Protein AF-A0A842TRZ6-F1 (afdb_monomer_lite)

pLDDT: mean 90.39, std 10.29, range [48.19, 98.25]

Sequence (210 aa):
MANLIMIEFGGFGMLREIKFKEKYVKDPRRASIVIDEMNNVFWVWMGHTITHKTRNQLDPVLEKLQEGYETKDKNVIVGKSCQKSIIIDQRKLDDPTMNKNYQKLLSLFQYPIKEKGKFLVEIEASGQGPIISSFTTQDRAIAGVMIASILEEYPTIFIGKNSKNEYSIEADEPLFKFKVVNGQVQLLPGSQNLSTKIQNIFRELYNELS

Structure (mmCIF, N/CA/C/O backbone):
data_AF-A0A842TRZ6-F1
#
_entry.id   AF-A0A842TRZ6-F1
#
loop_
_atom_site.group_PDB
_atom_site.id
_atom_site.type_symbol
_atom_site.label_atom_id
_atom_site.label_alt_id
_atom_site.label_comp_id
_atom_site.label_asym_id
_atom_site.label_entity_id
_atom_site.label_seq_id
_atom_site.pdbx_PDB_ins_code
_atom_site.Cartn_x
_atom_site.Cartn_y
_atom_site.Cartn_z
_atom_site.occupancy
_atom_site.B_iso_or_equiv
_atom_site.auth_seq_id
_atom_site.auth_comp_id
_atom_site.auth_asym_id
_atom_site.auth_atom_id
_atom_site.pdbx_PDB_model_num
ATOM 1 N N . MET A 1 1 ? -5.695 18.103 -7.953 1.00 72.75 1 MET A N 1
ATOM 2 C CA . MET A 1 1 ? -6.215 16.721 -8.008 1.00 72.75 1 MET A CA 1
ATOM 3 C C . MET A 1 1 ? -5.068 15.836 -8.452 1.00 72.75 1 MET A C 1
ATOM 5 O O . MET A 1 1 ? -4.314 16.276 -9.311 1.00 72.75 1 MET A O 1
ATOM 9 N N . ALA A 1 2 ? -4.872 14.686 -7.813 1.00 88.62 2 ALA A N 1
ATOM 10 C CA . ALA A 1 2 ? -3.719 13.824 -8.061 1.00 88.62 2 ALA A CA 1
ATOM 11 C C . ALA A 1 2 ? -4.141 12.598 -8.872 1.00 88.62 2 ALA A C 1
ATOM 13 O O . ALA A 1 2 ? -5.179 11.998 -8.574 1.00 88.62 2 ALA A O 1
ATOM 14 N N . ASN A 1 3 ? -3.353 12.235 -9.883 1.00 93.25 3 ASN A N 1
ATOM 15 C CA . ASN A 1 3 ? -3.615 11.043 -10.677 1.00 93.25 3 ASN A CA 1
ATOM 16 C C . ASN A 1 3 ? -2.772 9.861 -10.191 1.00 93.25 3 ASN A C 1
ATOM 18 O O . ASN A 1 3 ? -1.660 10.027 -9.688 1.00 93.25 3 ASN A O 1
ATOM 22 N N . LEU A 1 4 ? -3.308 8.662 -10.400 1.00 94.88 4 LEU A N 1
ATOM 23 C CA . LEU A 1 4 ? -2.583 7.406 -10.300 1.00 94.88 4 LEU A CA 1
ATOM 24 C C . LEU A 1 4 ? -2.670 6.679 -11.644 1.00 94.88 4 LEU A C 1
ATOM 26 O O . LEU A 1 4 ? -3.726 6.630 -12.282 1.00 94.88 4 LEU A O 1
ATOM 30 N N . ILE A 1 5 ? -1.569 6.062 -12.058 1.00 96.06 5 ILE A N 1
ATOM 31 C CA . ILE A 1 5 ? -1.566 5.089 -13.152 1.00 96.06 5 ILE A CA 1
ATOM 32 C C . ILE A 1 5 ? -0.697 3.899 -12.769 1.00 96.06 5 ILE A C 1
ATOM 34 O O . ILE A 1 5 ? 0.266 4.024 -12.011 1.00 96.06 5 ILE A O 1
ATOM 38 N N . MET A 1 6 ? -1.045 2.732 -13.303 1.00 97.12 6 MET A N 1
ATOM 39 C CA . MET A 1 6 ? -0.269 1.518 -13.126 1.00 97.12 6 MET A CA 1
ATOM 40 C C . MET A 1 6 ? 0.274 1.021 -14.462 1.00 97.12 6 MET A C 1
ATOM 42 O O . MET A 1 6 ? -0.456 0.865 -15.442 1.00 97.12 6 MET A O 1
ATOM 46 N N . ILE A 1 7 ? 1.568 0.728 -14.477 1.00 96.50 7 ILE A N 1
ATOM 47 C CA . ILE A 1 7 ? 2.297 0.254 -15.646 1.00 96.50 7 ILE A CA 1
ATOM 48 C C . ILE A 1 7 ? 2.955 -1.067 -15.272 1.00 96.50 7 ILE A C 1
ATOM 50 O O . ILE A 1 7 ? 3.622 -1.179 -14.251 1.00 96.50 7 ILE A O 1
ATOM 54 N N . GLU A 1 8 ? 2.767 -2.094 -16.084 1.00 95.50 8 GLU A N 1
ATOM 55 C CA . GLU A 1 8 ? 3.598 -3.288 -16.034 1.00 95.50 8 GLU A CA 1
ATOM 56 C C . GLU A 1 8 ? 4.855 -3.044 -16.860 1.00 95.50 8 GLU A C 1
ATOM 58 O O . GLU A 1 8 ? 4.761 -2.551 -17.988 1.00 95.50 8 GLU A O 1
ATOM 63 N N . PHE A 1 9 ? 6.011 -3.424 -16.323 1.00 91.88 9 PHE A N 1
ATOM 64 C CA . PHE A 1 9 ? 7.247 -3.416 -17.087 1.00 91.88 9 PHE A CA 1
ATOM 65 C C . PHE A 1 9 ? 7.795 -4.832 -17.233 1.00 91.88 9 PHE A C 1
ATOM 67 O O . PHE A 1 9 ? 7.804 -5.629 -16.295 1.00 91.88 9 PHE A O 1
ATOM 74 N N . GLY A 1 10 ? 8.188 -5.171 -18.455 1.00 88.00 10 GLY A N 1
ATOM 75 C CA . GLY A 1 10 ? 8.663 -6.501 -18.816 1.00 88.00 10 GLY A CA 1
ATOM 76 C C . GLY A 1 10 ? 10.148 -6.530 -19.156 1.00 88.00 10 GLY A C 1
ATOM 77 O O . GLY A 1 10 ? 10.865 -5.529 -19.085 1.00 88.00 10 GLY A O 1
ATOM 78 N N . GLY A 1 11 ? 10.608 -7.703 -19.593 1.00 76.62 11 GLY A N 1
ATOM 79 C CA . GLY A 1 11 ? 11.933 -7.840 -20.189 1.00 76.62 11 GLY A CA 1
ATOM 80 C C . GLY A 1 11 ? 12.110 -6.888 -21.379 1.00 76.62 11 GLY A C 1
ATOM 81 O O . GLY A 1 11 ? 11.151 -6.607 -22.095 1.00 76.62 11 GLY A O 1
ATOM 82 N N . PHE A 1 12 ? 13.344 -6.415 -21.583 1.00 79.38 12 PHE A N 1
ATOM 83 C CA . PHE A 1 12 ? 13.709 -5.407 -22.596 1.00 79.38 12 PHE A CA 1
ATOM 84 C C . PHE A 1 12 ? 13.119 -4.001 -22.363 1.00 79.38 12 PHE A C 1
ATOM 86 O O . PHE A 1 12 ? 13.024 -3.220 -23.304 1.00 79.38 12 PHE A O 1
ATOM 93 N N . GLY A 1 13 ? 12.700 -3.672 -21.135 1.00 80.12 13 GLY A N 1
ATOM 94 C CA . GLY A 1 13 ? 12.223 -2.323 -20.796 1.00 80.12 13 GLY A CA 1
ATOM 95 C C . GLY A 1 13 ? 10.854 -1.973 -21.390 1.00 80.12 13 GLY A C 1
ATOM 96 O O . GLY A 1 13 ? 10.475 -0.805 -21.431 1.00 80.12 13 GLY A O 1
ATOM 97 N N . MET A 1 14 ? 10.096 -2.968 -21.863 1.00 89.38 14 MET A N 1
ATOM 98 C CA . MET A 1 14 ? 8.758 -2.745 -22.411 1.00 89.38 14 MET A CA 1
ATOM 99 C C . MET A 1 14 ? 7.796 -2.281 -21.319 1.00 89.38 14 MET A C 1
ATOM 101 O O . MET A 1 14 ? 7.656 -2.959 -20.302 1.00 89.38 14 MET A O 1
ATOM 105 N N . LEU A 1 15 ? 7.087 -1.181 -21.575 1.00 94.00 15 LEU A N 1
ATOM 106 C CA . LEU A 1 15 ? 6.061 -0.632 -20.692 1.00 94.00 15 LEU A CA 1
ATOM 107 C C . LEU A 1 15 ? 4.664 -0.894 -21.247 1.00 94.00 15 LEU A C 1
ATOM 109 O O . LEU A 1 15 ? 4.375 -0.630 -22.417 1.00 94.00 15 LEU A O 1
ATOM 113 N N . ARG A 1 16 ? 3.774 -1.384 -20.387 1.00 94.94 16 ARG A N 1
ATOM 114 C CA . ARG A 1 16 ? 2.373 -1.627 -20.721 1.00 94.94 16 ARG A CA 1
ATOM 115 C C . ARG A 1 16 ? 1.468 -1.113 -19.616 1.00 94.94 16 ARG A C 1
ATOM 117 O O . ARG A 1 16 ? 1.499 -1.627 -18.505 1.00 94.94 16 ARG A O 1
ATOM 124 N N . GLU A 1 17 ? 0.602 -0.166 -19.945 1.00 95.56 17 GLU A N 1
ATOM 125 C CA . GLU A 1 17 ? -0.464 0.267 -19.041 1.00 95.56 17 GLU A CA 1
ATOM 126 C C . GLU A 1 17 ? -1.364 -0.917 -18.664 1.00 95.56 17 GLU A C 1
ATOM 128 O O . GLU A 1 17 ? -1.760 -1.734 -19.505 1.00 95.56 17 GLU A O 1
ATOM 133 N N . ILE A 1 18 ? -1.675 -1.020 -17.379 1.00 96.12 18 ILE A N 1
ATOM 134 C CA . ILE A 1 18 ? -2.565 -2.036 -16.827 1.00 96.12 18 ILE A CA 1
ATOM 135 C C . ILE A 1 18 ? -3.603 -1.362 -15.938 1.00 96.12 18 ILE A C 1
ATOM 137 O O . ILE A 1 18 ? -3.401 -0.263 -15.433 1.00 96.12 18 ILE A O 1
ATOM 141 N N . LYS A 1 19 ? -4.759 -2.013 -15.763 1.00 95.50 19 LYS A N 1
ATOM 142 C CA . LYS A 1 19 ? -5.813 -1.466 -14.898 1.00 95.50 19 LYS A CA 1
ATOM 143 C C . LYS A 1 19 ? -5.267 -1.268 -13.485 1.00 95.50 19 LYS A C 1
ATOM 145 O O . LYS A 1 19 ? -4.635 -2.184 -12.961 1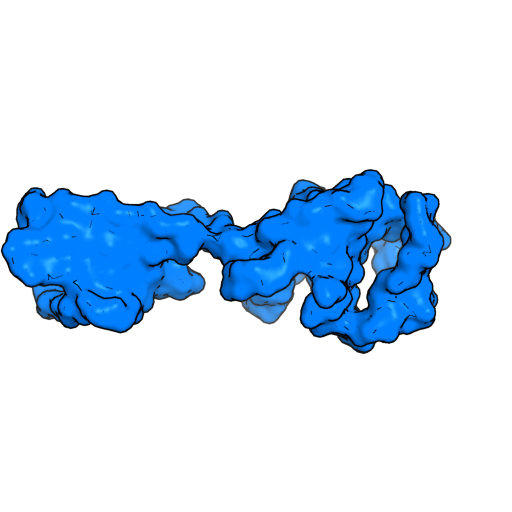.00 95.50 19 LYS A O 1
ATOM 150 N N . PHE A 1 20 ? -5.594 -0.140 -12.862 1.00 95.88 20 PHE A N 1
ATOM 151 C CA . PHE A 1 20 ? -5.230 0.154 -11.481 1.00 95.88 20 PHE A CA 1
ATOM 152 C C . PHE A 1 20 ? -5.943 -0.817 -10.523 1.00 95.88 20 PHE A C 1
ATOM 154 O O . PHE A 1 20 ? -7.107 -0.633 -10.175 1.00 95.88 20 PHE A O 1
ATOM 161 N N . LYS A 1 21 ? -5.288 -1.936 -10.185 1.00 95.50 21 LYS A N 1
ATOM 162 C CA . LYS A 1 21 ? -5.850 -3.005 -9.345 1.00 95.50 21 LYS A CA 1
ATOM 163 C C . LYS A 1 21 ? -4.784 -3.620 -8.448 1.00 95.50 21 LYS A C 1
ATOM 165 O O . LYS A 1 21 ? -3.750 -4.073 -8.935 1.00 95.50 21 LYS A O 1
ATOM 170 N N . GLU A 1 22 ? -5.127 -3.775 -7.173 1.00 95.69 22 GLU A N 1
ATOM 171 C CA . GLU A 1 22 ? -4.248 -4.303 -6.122 1.00 95.69 22 GLU A CA 1
ATOM 172 C C . GLU A 1 22 ? -3.632 -5.669 -6.474 1.00 95.69 22 GLU A C 1
ATOM 174 O O . GLU A 1 22 ? -2.462 -5.924 -6.203 1.00 95.69 22 GLU A O 1
ATOM 179 N N . LYS A 1 23 ? -4.380 -6.550 -7.155 1.00 96.06 23 LYS A N 1
ATOM 180 C CA . LYS A 1 23 ? -3.898 -7.892 -7.529 1.00 96.06 23 LYS A CA 1
ATOM 181 C C . LYS A 1 23 ? -2.576 -7.888 -8.308 1.00 96.06 23 LYS A C 1
ATOM 183 O O . LYS A 1 23 ? -1.849 -8.874 -8.272 1.00 96.06 23 LYS A O 1
ATOM 188 N N . TYR A 1 24 ? -2.268 -6.812 -9.031 1.00 96.19 24 TYR A N 1
ATOM 189 C CA . TYR A 1 24 ? -1.054 -6.727 -9.838 1.00 96.19 24 TYR A CA 1
ATOM 190 C C . TYR A 1 24 ? 0.197 -6.415 -9.010 1.00 96.19 24 TYR A C 1
ATOM 192 O O . TYR A 1 24 ? 1.275 -6.837 -9.416 1.00 96.19 24 TYR A O 1
ATOM 200 N N . VAL A 1 25 ? 0.048 -5.786 -7.837 1.00 96.25 25 VAL A N 1
ATOM 201 C CA . VAL A 1 25 ? 1.134 -5.608 -6.852 1.00 96.25 25 VAL A CA 1
ATOM 202 C C . VAL A 1 25 ? 1.190 -6.735 -5.813 1.00 96.25 25 VAL A C 1
ATOM 204 O O . VAL A 1 25 ? 1.873 -6.621 -4.805 1.00 96.25 25 VAL A O 1
ATOM 207 N N . LYS A 1 26 ? 0.451 -7.824 -6.050 1.00 94.62 26 LYS A N 1
ATOM 208 C CA . LYS A 1 26 ? 0.493 -9.068 -5.263 1.00 94.62 26 LYS A CA 1
ATOM 209 C C . LYS A 1 26 ? 0.945 -10.272 -6.089 1.00 94.62 26 LYS A C 1
ATOM 211 O O . LYS A 1 26 ? 1.286 -11.308 -5.526 1.00 94.62 26 LYS A O 1
ATOM 216 N N . ASP A 1 27 ? 0.921 -10.165 -7.420 1.00 96.06 27 ASP A N 1
ATOM 217 C CA . ASP A 1 27 ? 1.274 -11.267 -8.315 1.00 96.06 27 ASP A CA 1
ATOM 218 C C . ASP A 1 27 ? 2.801 -11.467 -8.311 1.00 96.06 27 ASP A C 1
ATOM 220 O O . ASP A 1 27 ? 3.541 -10.550 -8.694 1.00 96.06 27 ASP A O 1
ATOM 224 N N . PRO A 1 28 ? 3.296 -12.658 -7.932 1.00 96.31 28 PRO A N 1
ATOM 225 C CA . PRO A 1 28 ? 4.727 -12.923 -7.859 1.00 96.31 28 PRO A CA 1
ATOM 226 C C . PRO A 1 28 ? 5.426 -12.965 -9.219 1.00 96.31 28 PRO A C 1
ATOM 228 O O . PRO A 1 28 ? 6.658 -12.999 -9.278 1.00 96.31 28 PRO A O 1
ATOM 231 N N . ARG A 1 29 ? 4.661 -12.976 -10.315 1.00 96.00 29 ARG A N 1
ATOM 232 C CA . ARG A 1 29 ? 5.143 -13.034 -11.705 1.00 96.00 29 ARG A CA 1
ATOM 233 C C . ARG A 1 29 ? 5.185 -11.686 -12.390 1.00 96.00 29 ARG A C 1
ATOM 235 O O . ARG A 1 29 ? 5.485 -11.629 -13.580 1.00 96.00 29 ARG A O 1
ATOM 242 N N . ARG A 1 30 ? 4.857 -10.613 -11.673 1.00 96.12 30 ARG A N 1
ATOM 243 C CA . ARG A 1 30 ? 4.742 -9.275 -12.248 1.00 96.12 30 ARG A CA 1
ATOM 244 C C . ARG A 1 30 ? 5.763 -8.322 -11.663 1.00 96.12 30 ARG A C 1
ATOM 246 O O . ARG A 1 30 ? 6.137 -8.411 -10.496 1.00 96.12 30 ARG A O 1
ATOM 253 N N . ALA A 1 31 ? 6.188 -7.414 -12.526 1.00 96.94 31 ALA A N 1
ATOM 254 C CA . ALA A 1 31 ? 6.932 -6.231 -12.171 1.00 96.94 31 ALA A CA 1
ATOM 255 C C . ALA A 1 31 ? 6.080 -5.040 -12.610 1.00 96.94 31 ALA A C 1
ATOM 257 O O . ALA A 1 31 ? 5.678 -4.948 -13.773 1.00 96.94 31 ALA A O 1
ATOM 258 N N . SER A 1 32 ? 5.711 -4.180 -11.671 1.00 97.62 32 SER A N 1
ATOM 259 C CA . SER A 1 32 ? 4.777 -3.093 -11.954 1.00 97.62 32 SER A CA 1
ATOM 260 C C . SER A 1 32 ? 5.150 -1.828 -11.219 1.00 97.62 32 SER A C 1
ATOM 262 O O . SER A 1 32 ? 5.609 -1.882 -10.085 1.00 97.62 32 SER A O 1
ATOM 264 N N . ILE A 1 33 ? 4.895 -0.699 -11.858 1.00 98.19 33 ILE A N 1
ATOM 265 C CA . ILE A 1 33 ? 5.155 0.637 -11.353 1.00 98.19 33 ILE A CA 1
ATOM 266 C C . ILE A 1 33 ? 3.804 1.319 -11.175 1.00 98.19 33 ILE A C 1
ATOM 268 O O . ILE A 1 33 ? 3.015 1.399 -12.118 1.00 98.19 33 ILE A O 1
ATOM 272 N N . VAL A 1 34 ? 3.529 1.792 -9.965 1.00 98.06 34 VAL A N 1
ATOM 273 C CA . VAL A 1 34 ? 2.451 2.744 -9.705 1.00 98.06 34 VAL A CA 1
ATOM 274 C C . VAL A 1 34 ? 3.069 4.136 -9.688 1.00 98.06 34 VAL A C 1
ATOM 276 O O . VAL A 1 34 ? 3.951 4.411 -8.875 1.00 98.06 34 VAL A O 1
ATOM 279 N N . ILE A 1 35 ? 2.615 4.992 -10.599 1.00 97.50 35 ILE A N 1
ATOM 280 C CA . ILE A 1 35 ? 2.960 6.414 -10.611 1.00 97.50 35 ILE A CA 1
ATOM 281 C C . ILE A 1 35 ? 1.970 7.113 -9.684 1.00 97.50 35 ILE A C 1
ATOM 283 O O . ILE A 1 35 ? 0.772 7.128 -9.969 1.00 97.50 35 ILE A O 1
ATOM 287 N N . ASP A 1 36 ? 2.470 7.642 -8.572 1.00 96.31 36 ASP A N 1
ATOM 288 C CA . ASP A 1 36 ? 1.685 8.275 -7.519 1.00 96.31 36 ASP A CA 1
ATOM 289 C C . ASP A 1 36 ? 1.997 9.772 -7.450 1.00 96.31 36 ASP A C 1
ATOM 291 O O . ASP A 1 36 ? 2.930 10.203 -6.768 1.00 96.31 36 ASP A O 1
ATOM 295 N N . GLU A 1 37 ? 1.204 10.574 -8.167 1.00 93.69 37 GLU A N 1
ATOM 296 C CA . GLU A 1 37 ? 1.376 12.032 -8.211 1.00 93.69 37 GLU A CA 1
ATOM 297 C C . GLU A 1 37 ? 0.940 12.729 -6.918 1.00 93.69 37 GLU A C 1
ATOM 299 O O . GLU A 1 37 ? 1.272 13.891 -6.705 1.00 93.69 37 GLU A O 1
ATOM 304 N N . MET A 1 38 ? 0.205 12.045 -6.036 1.00 92.94 38 MET A N 1
ATOM 305 C CA . MET A 1 38 ? -0.189 12.613 -4.747 1.00 92.94 38 MET A CA 1
ATOM 306 C C . MET A 1 38 ? 1.012 12.683 -3.809 1.00 92.94 38 MET A C 1
ATOM 308 O O . MET A 1 38 ? 1.216 13.693 -3.137 1.00 92.94 38 MET A O 1
ATOM 312 N N . ASN A 1 39 ? 1.809 11.613 -3.772 1.00 93.69 39 ASN A N 1
ATOM 313 C CA . ASN A 1 39 ? 3.001 11.541 -2.930 1.00 93.69 39 ASN A CA 1
ATOM 314 C C . ASN A 1 39 ? 4.299 11.839 -3.689 1.00 93.69 39 ASN A C 1
ATOM 316 O O . ASN A 1 39 ? 5.358 11.874 -3.063 1.00 93.69 39 ASN A O 1
ATOM 320 N N . ASN A 1 40 ? 4.233 12.063 -5.004 1.00 95.25 40 ASN A N 1
ATOM 321 C CA . ASN A 1 40 ? 5.389 12.259 -5.880 1.00 95.25 40 ASN A CA 1
ATOM 322 C C . ASN A 1 40 ? 6.365 11.064 -5.852 1.00 95.25 40 ASN A C 1
ATOM 324 O O . ASN A 1 40 ? 7.588 11.238 -5.770 1.00 95.25 40 ASN A O 1
ATOM 328 N N . VAL A 1 41 ? 5.822 9.842 -5.904 1.00 97.06 41 VAL A N 1
ATOM 329 C CA . VAL A 1 41 ? 6.580 8.586 -5.791 1.00 97.06 41 VAL A CA 1
ATOM 330 C C . VAL A 1 41 ? 6.272 7.628 -6.945 1.00 97.06 41 VAL A C 1
ATOM 332 O O . VAL A 1 41 ? 5.122 7.414 -7.315 1.00 97.06 41 VAL A O 1
ATOM 335 N N . PHE A 1 42 ? 7.307 6.964 -7.452 1.00 98.00 42 PHE A N 1
ATOM 336 C CA . PHE A 1 42 ? 7.196 5.730 -8.222 1.00 98.00 42 PHE A CA 1
ATOM 337 C C . PHE A 1 42 ? 7.274 4.529 -7.280 1.00 98.00 42 PHE A C 1
ATOM 339 O O . PHE A 1 42 ? 8.337 4.208 -6.740 1.00 98.00 42 PHE A O 1
ATOM 346 N N . TRP A 1 43 ? 6.155 3.843 -7.073 1.00 98.25 43 TRP A N 1
ATOM 347 C CA . TRP A 1 43 ? 6.135 2.606 -6.298 1.00 98.25 43 TRP A CA 1
ATOM 348 C C . TRP A 1 43 ? 6.379 1.423 -7.220 1.00 98.25 43 TRP A C 1
ATOM 350 O O . TRP A 1 43 ? 5.560 1.130 -8.090 1.00 98.25 43 TRP A O 1
ATOM 360 N N . VAL A 1 44 ? 7.494 0.727 -7.030 1.00 97.94 44 VAL A N 1
ATOM 361 C CA . VAL A 1 44 ? 7.893 -0.391 -7.884 1.00 97.94 44 VAL A CA 1
ATOM 362 C C . VAL A 1 44 ? 7.659 -1.695 -7.142 1.00 97.94 44 VAL A C 1
ATOM 364 O O . VAL A 1 44 ? 8.357 -2.002 -6.185 1.00 97.94 44 VAL A O 1
ATOM 367 N N . TRP A 1 45 ? 6.705 -2.493 -7.599 1.00 97.94 45 TRP A N 1
ATOM 368 C CA . TRP A 1 45 ? 6.530 -3.871 -7.156 1.00 97.94 45 TRP A CA 1
ATOM 369 C C . TRP A 1 45 ? 7.391 -4.814 -7.993 1.00 97.94 45 TRP A C 1
ATOM 371 O O . TRP A 1 45 ? 7.301 -4.809 -9.222 1.00 97.94 45 TRP A O 1
ATOM 381 N N . MET A 1 46 ? 8.173 -5.657 -7.320 1.00 97.56 46 MET A N 1
ATOM 382 C CA . MET A 1 46 ? 9.005 -6.693 -7.925 1.00 97.56 46 MET A CA 1
ATOM 383 C C . MET A 1 46 ? 8.646 -8.063 -7.365 1.00 97.56 46 MET A C 1
ATOM 385 O O . MET A 1 46 ? 9.130 -8.461 -6.302 1.00 97.56 46 MET A O 1
ATOM 389 N N . GLY A 1 47 ? 7.839 -8.811 -8.118 1.00 97.31 47 GLY A N 1
ATOM 390 C CA . GLY A 1 47 ? 7.498 -10.187 -7.784 1.00 97.31 47 GLY A CA 1
ATOM 391 C C . GLY A 1 47 ? 8.729 -11.096 -7.683 1.00 97.31 47 GLY A C 1
ATOM 392 O O . GLY A 1 47 ? 9.747 -10.908 -8.365 1.00 97.31 47 GLY A O 1
ATOM 393 N N . HIS A 1 48 ? 8.655 -12.114 -6.826 1.00 96.62 48 HIS A N 1
ATOM 394 C CA . HIS A 1 48 ? 9.806 -12.976 -6.547 1.00 96.62 48 HIS A CA 1
ATOM 395 C C . HIS A 1 48 ? 10.223 -13.854 -7.740 1.00 96.62 48 HIS A C 1
ATOM 397 O O . HIS A 1 48 ? 11.370 -14.292 -7.790 1.00 96.62 48 HIS A O 1
ATOM 403 N N . THR A 1 49 ? 9.334 -14.093 -8.713 1.00 96.25 49 THR A N 1
ATOM 404 C CA . THR A 1 49 ? 9.650 -14.874 -9.928 1.00 96.25 49 THR A CA 1
ATOM 405 C C . THR A 1 49 ? 10.165 -14.013 -11.085 1.00 96.25 49 THR A C 1
ATOM 407 O O . THR A 1 49 ? 10.490 -14.532 -12.153 1.00 96.25 49 THR A O 1
ATOM 410 N N . ILE A 1 50 ? 10.279 -12.694 -10.892 1.00 95.19 50 ILE A N 1
ATOM 411 C CA . ILE A 1 50 ? 10.804 -11.794 -11.918 1.00 95.19 50 ILE A CA 1
ATOM 412 C C . ILE A 1 50 ? 12.293 -12.042 -12.158 1.00 95.19 50 ILE A C 1
ATOM 414 O O . ILE A 1 50 ? 13.114 -12.016 -11.237 1.00 95.19 50 ILE A O 1
ATOM 418 N N . THR A 1 51 ? 12.627 -12.225 -13.437 1.00 93.56 51 THR A N 1
ATOM 419 C CA . THR A 1 51 ? 13.979 -12.529 -13.912 1.00 93.56 51 THR A CA 1
ATOM 420 C C . THR A 1 51 ? 14.979 -11.419 -13.593 1.00 93.56 51 THR A C 1
ATOM 422 O O . THR A 1 51 ? 14.651 -10.229 -13.604 1.00 93.56 51 THR A O 1
ATOM 425 N N . HIS A 1 52 ? 16.244 -11.804 -13.402 1.00 91.44 52 HIS A N 1
ATOM 426 C CA . HIS A 1 52 ? 17.356 -10.865 -13.227 1.00 91.44 52 HIS A CA 1
ATOM 427 C C . HIS A 1 52 ? 17.459 -9.866 -14.388 1.00 91.44 52 HIS A C 1
ATOM 429 O O . HIS A 1 52 ? 17.665 -8.676 -14.180 1.00 91.44 52 HIS A O 1
ATOM 435 N N . LYS A 1 53 ? 17.219 -10.332 -15.620 1.00 91.94 53 LYS A N 1
ATOM 436 C CA . LYS A 1 53 ? 17.197 -9.472 -16.807 1.00 91.94 53 LYS A CA 1
ATOM 437 C C . LYS A 1 53 ? 16.182 -8.336 -16.680 1.00 91.94 53 LYS A C 1
ATOM 439 O O . LYS A 1 53 ? 16.508 -7.213 -17.022 1.00 91.94 53 LYS A O 1
ATOM 444 N N . THR A 1 54 ? 14.975 -8.616 -16.194 1.00 92.88 54 THR A N 1
ATOM 445 C CA . THR A 1 54 ? 13.939 -7.581 -16.016 1.00 92.88 54 THR A CA 1
ATOM 446 C C . THR A 1 54 ? 14.314 -6.623 -14.887 1.00 92.88 54 THR A C 1
ATOM 448 O O . THR A 1 54 ? 14.166 -5.417 -15.041 1.00 92.88 54 THR A O 1
ATOM 451 N N . ARG A 1 55 ? 14.882 -7.143 -13.789 1.00 93.56 55 ARG A N 1
ATOM 452 C CA . ARG A 1 55 ? 15.399 -6.334 -12.669 1.00 93.56 55 ARG A CA 1
ATOM 453 C C . ARG A 1 55 ? 16.450 -5.322 -13.132 1.00 93.56 55 ARG A C 1
ATOM 455 O O . ARG A 1 55 ? 16.336 -4.153 -12.799 1.00 93.56 55 ARG A O 1
ATOM 462 N N . ASN A 1 56 ? 17.386 -5.742 -13.979 1.00 92.75 56 ASN A N 1
ATOM 463 C CA . ASN A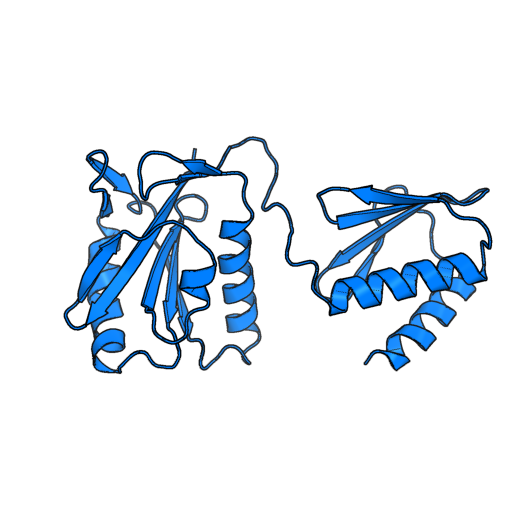 1 56 ? 18.433 -4.871 -14.527 1.00 92.75 56 ASN A CA 1
ATOM 464 C C . ASN A 1 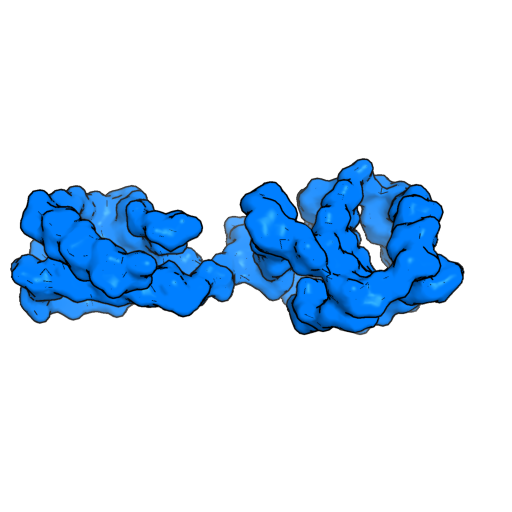56 ? 17.924 -3.797 -15.500 1.00 92.75 56 ASN A C 1
ATOM 466 O O . ASN A 1 56 ? 18.694 -2.936 -15.906 1.00 92.75 56 ASN A O 1
ATOM 470 N N . GLN A 1 57 ? 16.671 -3.874 -15.950 1.00 94.19 57 GLN A N 1
ATOM 471 C CA . GLN A 1 57 ? 16.070 -2.848 -16.808 1.00 94.19 57 GLN A CA 1
ATOM 472 C C . GLN A 1 57 ? 15.284 -1.810 -16.006 1.00 94.19 57 GLN A C 1
ATOM 474 O O . GLN A 1 57 ? 14.750 -0.880 -16.600 1.00 94.19 57 GLN A O 1
ATOM 479 N N . LEU A 1 58 ? 15.197 -1.960 -14.681 1.00 94.25 58 LEU A N 1
ATOM 480 C CA . LEU A 1 58 ? 14.412 -1.064 -13.846 1.00 94.25 58 LEU A CA 1
ATOM 481 C C . LEU A 1 58 ? 14.986 0.355 -13.827 1.00 94.25 58 LEU A C 1
ATOM 483 O O . LEU A 1 58 ? 14.232 1.292 -14.062 1.00 94.25 58 LEU A O 1
ATOM 487 N N . ASP A 1 59 ? 16.288 0.515 -13.586 1.00 94.00 59 ASP A N 1
ATOM 488 C CA . ASP A 1 59 ? 16.882 1.851 -13.439 1.00 94.00 59 ASP A CA 1
ATOM 489 C C . ASP A 1 59 ? 16.729 2.697 -14.717 1.00 94.00 59 ASP A C 1
ATOM 491 O O . ASP A 1 59 ? 16.153 3.781 -14.618 1.00 94.00 59 ASP A O 1
ATOM 495 N N . PRO A 1 60 ? 17.054 2.193 -15.931 1.00 93.94 60 PRO A N 1
ATOM 496 C CA . PRO A 1 60 ? 16.820 2.948 -17.168 1.00 93.94 60 PRO A CA 1
ATOM 497 C C . PRO A 1 60 ? 15.343 3.284 -17.410 1.00 93.94 60 PRO A C 1
ATOM 499 O O . PRO A 1 60 ? 15.006 4.327 -17.969 1.00 93.94 60 PRO A O 1
ATOM 502 N N . VAL A 1 61 ? 14.435 2.390 -17.003 1.00 94.50 61 VAL A N 1
ATOM 503 C CA . VAL A 1 61 ? 12.991 2.635 -17.092 1.00 94.50 61 VAL A CA 1
ATOM 504 C C . VAL A 1 61 ? 12.580 3.768 -16.154 1.00 94.50 61 VAL A C 1
ATOM 506 O O . VAL A 1 61 ? 11.818 4.640 -16.565 1.00 94.50 61 VAL A O 1
ATOM 509 N N . LEU A 1 62 ? 13.064 3.768 -14.911 1.00 94.94 62 LEU A N 1
ATOM 510 C CA . LEU A 1 62 ? 12.737 4.798 -13.929 1.00 94.94 62 LEU A CA 1
ATOM 511 C C . LEU A 1 62 ? 13.308 6.160 -14.320 1.00 94.94 62 LEU A C 1
ATOM 513 O O . LEU A 1 62 ? 12.582 7.143 -14.220 1.00 94.94 62 LEU A O 1
ATOM 517 N N . GLU A 1 63 ? 14.548 6.214 -14.810 1.00 93.25 63 GLU A N 1
ATOM 518 C CA . GLU A 1 63 ? 15.162 7.441 -15.340 1.00 93.25 63 GLU A CA 1
ATOM 519 C C . GLU A 1 63 ? 14.292 8.055 -16.438 1.00 93.25 63 GLU A C 1
ATOM 521 O O . GLU A 1 63 ? 13.930 9.226 -16.369 1.00 93.25 63 GLU A O 1
ATOM 526 N N . LYS A 1 64 ? 13.843 7.241 -17.400 1.00 92.75 64 LYS A N 1
ATOM 527 C CA . LYS A 1 64 ? 12.942 7.715 -18.456 1.00 92.75 64 LYS A CA 1
ATOM 528 C C . LYS A 1 64 ? 11.592 8.193 -17.913 1.00 92.75 64 LYS A C 1
ATOM 530 O O . LYS A 1 64 ? 11.029 9.158 -18.417 1.00 92.75 64 LYS A O 1
ATOM 535 N N . LEU A 1 65 ? 11.042 7.517 -16.904 1.00 94.25 65 LEU A N 1
ATOM 536 C CA . LEU A 1 65 ? 9.757 7.899 -16.310 1.00 94.25 65 LEU A CA 1
ATOM 537 C C . LEU A 1 65 ? 9.819 9.233 -15.552 1.00 94.25 65 LEU A C 1
ATOM 539 O O . LEU A 1 65 ? 8.787 9.896 -15.449 1.00 94.25 65 LEU A O 1
ATOM 543 N N . GLN A 1 66 ? 10.993 9.654 -15.068 1.00 92.81 66 GLN A N 1
ATOM 544 C CA . GLN A 1 66 ? 11.174 10.956 -14.409 1.00 92.81 66 GLN A CA 1
ATOM 545 C C . GLN A 1 66 ? 10.928 12.143 -15.356 1.00 92.81 66 GLN A C 1
ATOM 547 O O . GLN A 1 66 ? 10.531 13.215 -14.903 1.00 92.81 66 GLN A O 1
ATOM 552 N N . GLU A 1 67 ? 11.080 11.960 -16.671 1.00 93.19 67 GLU A N 1
ATOM 553 C CA . GLU A 1 67 ? 10.748 12.982 -17.680 1.00 93.19 67 GLU A CA 1
ATOM 554 C C . GLU A 1 67 ? 9.226 13.171 -17.864 1.00 93.19 67 GLU A C 1
ATOM 556 O O . GLU A 1 67 ? 8.760 14.147 -18.466 1.00 93.19 67 GLU A O 1
ATOM 561 N N . GLY A 1 68 ? 8.435 12.254 -17.302 1.00 92.81 68 GLY A N 1
ATOM 562 C CA . GLY A 1 68 ? 6.994 12.155 -17.469 1.00 92.81 68 GLY A CA 1
ATOM 563 C C . GLY A 1 68 ? 6.591 11.010 -18.393 1.00 92.81 68 GLY A C 1
ATOM 564 O O . GLY A 1 68 ? 7.247 10.700 -19.384 1.00 92.81 68 GLY A O 1
ATOM 565 N N . TYR A 1 69 ? 5.458 10.392 -18.078 1.00 94.00 69 TYR A N 1
ATOM 566 C CA . TYR A 1 69 ? 4.853 9.326 -18.860 1.00 94.00 69 TYR A CA 1
ATOM 567 C C . TYR A 1 69 ? 3.609 9.833 -19.585 1.00 94.00 69 TYR A C 1
ATOM 569 O O . TYR A 1 69 ? 2.646 10.254 -18.946 1.00 94.00 69 TYR A O 1
ATOM 577 N N . GLU A 1 70 ? 3.616 9.783 -20.914 1.00 93.44 70 GLU A N 1
ATOM 578 C CA . GLU A 1 70 ? 2.447 10.110 -21.729 1.00 93.44 70 GLU A CA 1
ATOM 579 C C . GLU A 1 70 ? 1.505 8.903 -21.831 1.00 93.44 70 GLU A C 1
ATOM 581 O O . GLU A 1 70 ? 1.878 7.832 -22.314 1.00 93.44 70 GLU A O 1
ATOM 586 N N . THR A 1 71 ? 0.277 9.081 -21.348 1.00 90.81 71 THR A N 1
ATOM 587 C CA . THR A 1 71 ? -0.747 8.030 -21.310 1.00 90.81 71 THR A CA 1
ATOM 588 C C . THR A 1 71 ? -1.416 7.813 -22.666 1.00 90.81 71 THR A C 1
ATOM 590 O O . THR A 1 71 ? -1.669 8.765 -23.408 1.00 90.81 71 THR A O 1
ATOM 593 N N . LYS A 1 72 ? -1.800 6.566 -22.967 1.00 85.81 72 LYS A N 1
ATOM 594 C CA . LYS A 1 72 ? -2.412 6.208 -24.263 1.00 85.81 72 LYS A CA 1
ATOM 595 C C . LYS A 1 72 ? -3.834 6.716 -24.451 1.00 85.81 72 LYS A C 1
ATOM 597 O O . LYS A 1 72 ? -4.270 6.895 -25.582 1.00 85.81 72 LYS A O 1
ATOM 602 N N . ASP A 1 73 ? -4.581 6.890 -23.364 1.00 74.94 73 ASP A N 1
ATOM 603 C CA . ASP A 1 73 ? -6.012 7.164 -23.472 1.00 74.94 73 ASP A CA 1
ATOM 604 C C . ASP A 1 73 ? -6.316 8.635 -23.799 1.00 74.94 73 ASP A C 1
ATOM 606 O O . ASP A 1 73 ? -7.401 8.907 -24.312 1.00 74.94 73 ASP A O 1
ATOM 610 N N . LYS A 1 74 ? -5.428 9.591 -23.462 1.00 69.75 74 LYS A N 1
ATOM 611 C CA . LYS A 1 74 ? -5.769 11.034 -23.471 1.00 69.75 74 LYS A CA 1
ATOM 612 C C . LYS A 1 74 ? -4.592 12.017 -23.644 1.00 69.75 74 LYS A C 1
ATOM 614 O O . LYS A 1 74 ? -4.777 13.190 -23.328 1.00 69.75 74 LYS A O 1
ATOM 619 N N . ASN A 1 75 ? -3.399 11.587 -24.075 1.00 76.75 75 ASN A N 1
ATOM 620 C CA . ASN A 1 75 ? -2.179 12.426 -24.119 1.00 76.75 75 ASN A CA 1
ATOM 621 C C . ASN A 1 75 ? -1.913 13.181 -22.796 1.00 76.75 75 ASN A C 1
ATOM 623 O O . ASN A 1 75 ? -1.378 14.290 -22.771 1.00 76.75 75 ASN A O 1
ATOM 627 N N . VAL A 1 76 ? -2.345 12.610 -21.668 1.00 89.88 76 VAL A N 1
ATOM 628 C CA . VAL A 1 76 ? -2.066 13.176 -20.346 1.00 89.88 76 VAL A CA 1
ATOM 629 C C . VAL A 1 76 ? -0.669 12.731 -19.960 1.00 89.88 76 VAL A C 1
ATOM 631 O O . VAL A 1 76 ? -0.381 11.536 -20.017 1.00 89.88 76 VAL A O 1
ATOM 634 N N . ILE A 1 77 ? 0.171 13.678 -19.556 1.00 92.75 77 ILE A N 1
ATOM 635 C CA . ILE A 1 77 ? 1.497 13.392 -19.017 1.00 92.75 77 ILE A CA 1
ATOM 636 C C . ILE A 1 77 ? 1.388 13.286 -17.499 1.00 92.75 77 ILE A C 1
ATOM 638 O O . ILE A 1 77 ? 0.934 14.230 -16.855 1.00 92.75 77 ILE A O 1
ATOM 642 N N . VAL A 1 78 ? 1.825 12.159 -16.944 1.00 93.75 78 VAL A N 1
ATOM 643 C CA . VAL A 1 78 ? 1.840 11.892 -15.499 1.00 93.75 78 VAL A CA 1
ATOM 644 C C . VAL A 1 78 ? 3.247 11.601 -14.998 1.00 93.75 78 VAL A C 1
ATOM 646 O O . VAL A 1 78 ? 4.112 11.171 -15.756 1.00 93.75 78 VAL A O 1
ATOM 649 N N . GLY A 1 79 ? 3.494 11.819 -13.710 1.00 93.06 79 GLY A N 1
ATOM 650 C CA . GLY A 1 79 ? 4.738 11.408 -13.052 1.00 93.06 79 GLY A CA 1
ATOM 651 C C . GLY A 1 79 ? 5.905 12.385 -13.187 1.00 93.06 79 GLY A C 1
ATOM 652 O O . GLY A 1 79 ? 6.941 12.148 -12.581 1.00 93.06 79 GLY A O 1
ATOM 653 N N . LYS A 1 80 ? 5.735 13.523 -13.877 1.00 93.25 80 LYS A N 1
ATOM 654 C CA . LYS A 1 80 ? 6.761 14.587 -13.963 1.00 93.25 80 LYS A CA 1
ATOM 655 C C . LYS A 1 80 ? 7.208 15.115 -12.599 1.00 93.25 80 LYS A C 1
ATOM 657 O O . LYS A 1 80 ? 8.341 15.551 -12.441 1.00 93.25 80 LYS A O 1
ATOM 662 N N . SER A 1 81 ? 6.308 15.118 -11.618 1.00 91.81 81 SER A N 1
ATOM 663 C CA . SER A 1 81 ? 6.609 15.551 -10.253 1.00 91.81 81 SER A CA 1
ATOM 664 C C . SER A 1 81 ? 7.183 14.434 -9.381 1.00 91.81 81 SER A C 1
ATOM 666 O O . SER A 1 81 ? 7.629 14.711 -8.269 1.00 91.81 81 SER A O 1
ATOM 668 N N . CYS A 1 82 ? 7.177 13.181 -9.845 1.00 93.94 82 CYS A N 1
ATOM 669 C CA . CYS A 1 82 ? 7.662 12.047 -9.073 1.00 93.94 82 CYS A CA 1
ATOM 670 C C . CYS A 1 82 ? 9.191 12.023 -9.083 1.00 93.94 82 CYS A C 1
ATOM 672 O O . CYS A 1 82 ? 9.822 11.716 -10.088 1.00 93.94 82 CYS A O 1
ATOM 674 N N . GLN A 1 83 ? 9.793 12.342 -7.941 1.00 89.88 83 GLN A N 1
ATOM 675 C CA . GLN A 1 83 ? 11.253 12.427 -7.803 1.00 89.88 83 GLN A CA 1
ATOM 676 C C . GLN A 1 83 ? 11.850 11.209 -7.102 1.00 89.88 83 GLN A C 1
ATOM 678 O O . GLN A 1 83 ? 13.059 10.991 -7.132 1.00 89.88 83 GLN A O 1
ATOM 683 N N . LYS A 1 84 ? 11.008 10.414 -6.437 1.00 95.69 84 LYS A N 1
ATOM 684 C CA . LYS A 1 84 ? 11.443 9.296 -5.610 1.00 95.69 84 LYS A CA 1
ATOM 685 C C . LYS A 1 84 ? 10.933 7.982 -6.170 1.00 95.69 84 LYS A C 1
ATOM 687 O O . LYS A 1 84 ? 9.754 7.861 -6.477 1.00 95.69 84 LYS A O 1
ATOM 692 N N . SER A 1 85 ? 11.794 6.974 -6.170 1.00 96.94 85 SER A N 1
ATOM 693 C CA . SER A 1 85 ? 11.419 5.593 -6.467 1.00 96.94 85 SER A CA 1
ATOM 694 C C . SER A 1 85 ? 11.543 4.743 -5.208 1.00 96.94 85 SER A C 1
ATOM 696 O O . SER A 1 85 ? 12.550 4.806 -4.502 1.00 96.94 85 SER A O 1
ATOM 698 N N . ILE A 1 86 ? 10.511 3.959 -4.898 1.00 97.75 86 ILE A N 1
ATOM 699 C CA . ILE A 1 86 ? 10.512 3.008 -3.782 1.00 97.75 86 ILE A CA 1
ATOM 700 C C . ILE A 1 86 ? 10.340 1.610 -4.357 1.00 97.75 86 ILE A C 1
ATOM 702 O O . ILE A 1 86 ? 9.275 1.264 -4.866 1.00 97.75 86 ILE A O 1
ATOM 706 N N . ILE A 1 87 ? 11.401 0.810 -4.262 1.00 97.69 87 ILE A N 1
ATOM 707 C CA . ILE A 1 87 ? 11.431 -0.558 -4.776 1.00 97.69 87 ILE A CA 1
ATOM 708 C C . ILE A 1 87 ? 10.997 -1.522 -3.679 1.00 97.69 87 ILE A C 1
ATOM 710 O O . ILE A 1 87 ? 11.637 -1.616 -2.635 1.00 97.69 87 ILE A O 1
ATOM 714 N N . ILE A 1 88 ? 9.923 -2.255 -3.953 1.00 98.06 88 ILE A N 1
ATOM 715 C CA . ILE A 1 88 ? 9.351 -3.293 -3.107 1.00 98.06 88 ILE A CA 1
ATOM 716 C C . ILE A 1 88 ? 9.660 -4.649 -3.737 1.00 98.06 88 ILE A C 1
ATOM 718 O O . ILE A 1 88 ? 8.982 -5.095 -4.662 1.00 98.06 88 ILE A O 1
ATOM 722 N N . ASP A 1 89 ? 10.713 -5.300 -3.244 1.00 97.12 89 ASP A N 1
ATOM 723 C CA . ASP A 1 89 ? 11.070 -6.662 -3.646 1.00 97.12 89 ASP A CA 1
ATOM 724 C C . ASP A 1 89 ? 10.333 -7.665 -2.769 1.00 97.12 89 ASP A C 1
ATOM 726 O O . ASP A 1 89 ? 10.572 -7.734 -1.565 1.00 97.12 89 ASP A O 1
ATOM 730 N N . GLN A 1 90 ? 9.470 -8.477 -3.380 1.00 97.31 90 GLN A N 1
ATOM 731 C CA . GLN A 1 90 ? 8.671 -9.469 -2.665 1.00 97.31 90 GLN A CA 1
ATOM 732 C C . GLN A 1 90 ? 9.529 -10.441 -1.839 1.00 97.31 90 GLN A C 1
ATOM 734 O O . GLN A 1 90 ? 9.083 -10.953 -0.817 1.00 97.31 90 GLN A O 1
ATOM 739 N N . ARG A 1 91 ? 10.777 -10.679 -2.262 1.00 96.00 91 ARG A N 1
ATOM 740 C CA . ARG A 1 91 ? 11.738 -11.550 -1.564 1.00 96.00 91 ARG A CA 1
ATOM 741 C C . ARG A 1 91 ? 12.233 -10.983 -0.232 1.00 96.00 91 ARG A C 1
ATOM 743 O O . ARG A 1 91 ? 12.927 -11.693 0.476 1.00 96.00 91 ARG A O 1
ATOM 750 N N . LYS A 1 92 ? 11.945 -9.710 0.049 1.00 97.00 92 LYS A N 1
ATOM 751 C CA . LYS A 1 92 ? 12.419 -8.964 1.219 1.00 97.00 92 LYS A CA 1
ATOM 752 C C . LYS A 1 92 ? 11.263 -8.447 2.081 1.00 97.00 92 LYS A C 1
ATOM 754 O O . LYS A 1 92 ? 11.426 -7.452 2.771 1.00 97.00 92 LYS A O 1
ATOM 759 N N . LEU A 1 93 ? 10.063 -9.026 1.975 1.00 93.31 93 LEU A N 1
ATOM 760 C CA . LEU A 1 93 ? 8.891 -8.552 2.732 1.00 93.31 93 LEU A CA 1
ATOM 761 C C . LEU A 1 93 ? 8.942 -8.888 4.228 1.00 93.31 93 LEU A C 1
ATOM 763 O O . LEU A 1 93 ? 8.136 -8.365 4.990 1.00 93.31 93 LEU A O 1
ATOM 767 N N . ASP A 1 94 ? 9.871 -9.740 4.639 1.00 91.62 94 ASP A N 1
ATOM 768 C CA . ASP A 1 94 ? 10.246 -9.975 6.030 1.00 91.62 94 ASP A CA 1
ATOM 769 C C . ASP A 1 94 ? 10.958 -8.764 6.65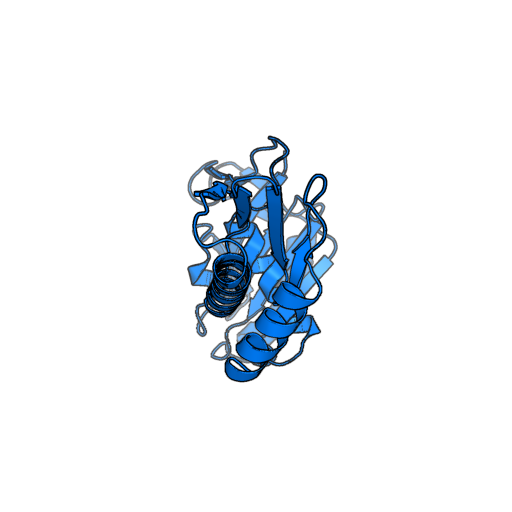9 1.00 91.62 94 ASP A C 1
ATOM 771 O O . ASP A 1 94 ? 10.846 -8.548 7.865 1.00 91.62 94 ASP A O 1
ATOM 775 N N . ASP A 1 95 ? 11.622 -7.925 5.855 1.00 92.94 95 ASP A N 1
ATOM 776 C CA . ASP A 1 95 ? 12.203 -6.670 6.331 1.00 92.94 95 ASP A CA 1
ATOM 777 C C . ASP A 1 95 ? 11.098 -5.674 6.759 1.00 92.94 95 ASP A C 1
ATOM 779 O O . ASP A 1 95 ? 10.224 -5.324 5.953 1.00 92.94 95 ASP A O 1
ATOM 783 N N . PRO A 1 96 ? 11.134 -5.138 7.998 1.00 88.94 96 PRO A N 1
ATOM 784 C CA . PRO A 1 96 ? 10.101 -4.229 8.494 1.00 88.94 96 PRO A CA 1
ATOM 785 C C . PRO A 1 96 ? 9.942 -2.952 7.660 1.00 88.94 96 PRO A C 1
ATOM 787 O O . PRO A 1 96 ? 8.828 -2.443 7.499 1.00 88.94 96 PRO A O 1
ATOM 790 N N . THR A 1 97 ? 11.039 -2.422 7.112 1.00 91.94 97 THR A N 1
ATOM 791 C CA . THR A 1 97 ? 11.006 -1.208 6.283 1.00 91.94 97 THR A CA 1
ATOM 792 C C . THR A 1 97 ? 10.341 -1.498 4.941 1.00 91.94 97 THR A C 1
ATOM 794 O O . THR A 1 97 ? 9.500 -0.719 4.479 1.00 91.94 97 THR A O 1
ATOM 797 N N . MET A 1 98 ? 10.666 -2.639 4.338 1.00 93.69 98 MET A N 1
ATOM 798 C CA . MET A 1 98 ? 10.070 -3.118 3.101 1.00 93.69 98 MET A CA 1
ATOM 799 C C . MET A 1 98 ? 8.579 -3.393 3.269 1.00 93.69 98 MET A C 1
ATOM 801 O O . MET A 1 98 ? 7.776 -2.898 2.477 1.00 93.69 98 MET A O 1
ATOM 805 N N . ASN A 1 99 ? 8.194 -4.099 4.334 1.00 91.50 99 ASN A N 1
ATOM 806 C CA . ASN A 1 99 ? 6.793 -4.354 4.643 1.00 91.50 99 ASN A CA 1
ATOM 807 C C . ASN A 1 99 ? 6.028 -3.040 4.855 1.00 91.50 99 ASN A C 1
ATOM 809 O O . ASN A 1 99 ? 4.959 -2.847 4.284 1.00 91.50 99 ASN A O 1
ATOM 813 N N . LYS A 1 100 ? 6.599 -2.071 5.584 1.00 90.06 100 LYS A N 1
ATOM 814 C CA . LYS A 1 100 ? 5.987 -0.742 5.757 1.00 90.06 100 LYS A CA 1
ATOM 815 C C . LYS A 1 100 ? 5.752 -0.033 4.421 1.00 90.06 100 LYS A C 1
ATOM 817 O O . LYS A 1 100 ? 4.699 0.571 4.228 1.00 90.06 100 LYS A O 1
ATOM 822 N N . ASN A 1 101 ? 6.711 -0.087 3.499 1.00 94.94 101 ASN A N 1
ATOM 823 C CA . ASN A 1 101 ? 6.552 0.488 2.161 1.00 94.94 101 ASN A CA 1
ATOM 824 C C . ASN A 1 101 ? 5.507 -0.267 1.334 1.00 94.94 101 ASN A C 1
ATOM 826 O O . ASN A 1 101 ? 4.710 0.358 0.640 1.00 94.94 101 ASN A O 1
ATOM 830 N N . TYR A 1 102 ? 5.458 -1.590 1.459 1.00 96.56 102 TYR A N 1
ATOM 831 C CA . TYR A 1 102 ? 4.439 -2.412 0.825 1.00 96.56 102 TYR A CA 1
ATOM 832 C C . TYR A 1 102 ? 3.029 -2.072 1.325 1.00 96.56 102 TYR A C 1
ATOM 834 O O . TYR A 1 102 ? 2.142 -1.843 0.508 1.00 96.56 102 TYR A O 1
ATOM 842 N N . GLN A 1 103 ? 2.827 -1.911 2.636 1.00 93.19 103 GLN A N 1
ATOM 843 C CA . GLN A 1 103 ? 1.535 -1.479 3.183 1.00 93.19 103 GLN A CA 1
ATOM 844 C C . GLN A 1 103 ? 1.123 -0.085 2.682 1.00 93.19 103 GLN A C 1
ATOM 846 O O . GLN A 1 103 ? -0.049 0.138 2.385 1.00 93.19 103 GLN A O 1
ATOM 851 N N . LYS A 1 104 ? 2.077 0.846 2.523 1.00 92.19 104 LYS A N 1
ATOM 852 C CA . LYS A 1 104 ? 1.808 2.164 1.916 1.00 92.19 104 LYS A CA 1
ATOM 853 C C . LYS A 1 104 ? 1.388 2.065 0.450 1.00 92.19 104 LYS A C 1
ATOM 855 O O . LYS A 1 104 ? 0.500 2.790 0.029 1.00 92.19 104 LYS A O 1
ATOM 860 N N . LEU A 1 105 ? 1.998 1.172 -0.325 1.00 95.88 105 LEU A N 1
ATOM 861 C CA . LEU A 1 105 ? 1.563 0.913 -1.697 1.00 95.88 105 LEU A CA 1
ATOM 862 C C . LEU A 1 105 ? 0.145 0.323 -1.721 1.00 95.88 105 LEU A C 1
ATOM 864 O O . LEU A 1 105 ? -0.688 0.758 -2.512 1.00 95.88 105 LEU A O 1
ATOM 868 N N . LEU A 1 106 ? -0.157 -0.637 -0.841 1.00 94.56 106 LEU A N 1
ATOM 869 C CA . LEU A 1 106 ? -1.491 -1.237 -0.761 1.00 94.56 106 LEU A CA 1
ATOM 870 C C . LEU A 1 106 ? -2.573 -0.217 -0.380 1.00 94.56 106 LEU A C 1
ATOM 872 O O . LEU A 1 106 ? -3.688 -0.301 -0.897 1.00 94.56 106 LEU A O 1
ATOM 876 N N . SER A 1 107 ? -2.256 0.772 0.460 1.00 91.00 107 SER A N 1
ATOM 877 C CA . SER A 1 107 ? -3.226 1.805 0.834 1.00 91.00 107 SER A CA 1
ATOM 878 C C . SER A 1 107 ? -3.635 2.703 -0.339 1.00 91.00 107 SER A C 1
ATOM 880 O O . SER A 1 107 ? -4.741 3.234 -0.322 1.00 91.00 107 SER A O 1
ATOM 882 N N . LEU A 1 108 ? -2.832 2.815 -1.405 1.00 92.69 108 LEU A N 1
ATOM 883 C CA . LEU A 1 108 ? -3.218 3.572 -2.606 1.00 92.69 108 LEU A CA 1
ATOM 884 C C . LEU A 1 108 ? -4.474 3.010 -3.284 1.00 92.69 108 LEU A C 1
ATOM 886 O O . LEU A 1 108 ? -5.275 3.765 -3.827 1.00 92.69 108 LEU A O 1
ATOM 890 N N . PHE A 1 109 ? -4.685 1.693 -3.217 1.00 92.88 109 PHE A N 1
ATOM 891 C CA . PHE A 1 109 ? -5.862 1.031 -3.797 1.00 92.88 109 PHE A CA 1
ATOM 892 C C . PHE A 1 109 ? -7.130 1.197 -2.957 1.00 92.88 109 PHE A C 1
ATOM 894 O O . PHE A 1 109 ? -8.198 0.748 -3.364 1.00 92.88 109 PHE A O 1
ATOM 901 N N . GLN A 1 110 ? -7.004 1.818 -1.787 1.00 88.62 110 GLN A N 1
ATOM 902 C CA . GLN A 1 110 ? -8.099 2.052 -0.858 1.00 88.62 110 GLN A CA 1
ATOM 903 C C . GLN A 1 110 ? -8.676 3.463 -0.986 1.00 88.62 110 GLN A C 1
ATOM 905 O O . GLN A 1 110 ? -9.675 3.770 -0.348 1.00 88.62 110 GLN A O 1
ATO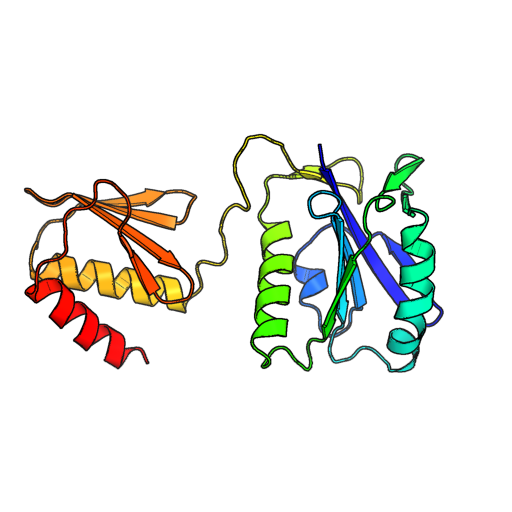M 910 N N . TYR A 1 111 ? -8.058 4.351 -1.763 1.00 86.50 111 TYR A N 1
ATOM 911 C CA . TYR A 1 111 ? -8.614 5.683 -1.971 1.00 86.50 111 TYR A CA 1
ATOM 912 C C . TYR A 1 111 ? -9.897 5.623 -2.811 1.00 86.50 111 TYR A C 1
ATOM 914 O O . TYR A 1 111 ? -9.992 4.793 -3.721 1.00 86.50 111 TYR A O 1
ATOM 922 N N . PRO A 1 112 ? -10.871 6.517 -2.560 1.00 86.75 112 PRO A N 1
ATOM 923 C CA . PRO A 1 112 ? -11.940 6.755 -3.516 1.00 86.75 112 PRO A CA 1
ATOM 924 C C . PRO A 1 112 ? -11.318 7.312 -4.802 1.00 86.75 112 PRO A C 1
ATOM 926 O O . PRO A 1 112 ? -10.642 8.345 -4.794 1.00 86.75 112 PRO A O 1
ATOM 929 N N . ILE A 1 113 ? -11.501 6.582 -5.900 1.00 91.00 113 ILE A N 1
ATOM 930 C CA . ILE A 1 113 ? -10.932 6.924 -7.201 1.00 91.00 113 ILE A CA 1
ATOM 931 C C . ILE A 1 113 ? -12.025 7.069 -8.251 1.00 91.00 113 ILE A C 1
ATOM 933 O O . ILE A 1 113 ? -12.978 6.293 -8.304 1.00 91.00 113 ILE A O 1
ATOM 937 N N . LYS A 1 114 ? -11.824 8.032 -9.144 1.00 92.25 114 LYS A N 1
ATOM 938 C CA . LYS A 1 114 ? -12.621 8.238 -10.345 1.00 92.25 114 LYS A CA 1
ATOM 939 C C . LYS A 1 114 ? -11.827 7.789 -11.564 1.00 92.25 114 LYS A C 1
ATOM 941 O O . LYS A 1 114 ? -10.721 8.271 -11.810 1.00 92.25 114 LYS A O 1
ATOM 946 N N . GLU A 1 115 ? -12.386 6.880 -12.356 1.00 92.25 115 GLU A N 1
ATOM 947 C CA . GLU A 1 115 ? -11.747 6.439 -13.599 1.00 92.25 115 GLU A CA 1
ATOM 948 C C . GLU A 1 115 ? -11.706 7.587 -14.628 1.00 92.25 115 GLU A C 1
ATOM 950 O O . GLU A 1 115 ? -12.715 8.234 -14.922 1.00 92.25 115 GLU A O 1
ATOM 955 N N . LYS A 1 116 ? -10.525 7.841 -15.204 1.00 90.50 116 LYS A N 1
ATOM 956 C CA . LYS A 1 116 ? -10.273 8.855 -16.240 1.00 90.50 116 LYS A CA 1
ATOM 957 C C . LYS A 1 116 ? -9.859 8.223 -17.568 1.00 90.50 116 LYS A C 1
ATOM 959 O O . LYS A 1 116 ? -8.933 8.678 -18.228 1.00 90.50 116 LYS A O 1
ATOM 964 N N . GLY A 1 117 ? -10.616 7.245 -18.037 1.00 88.31 117 GLY A N 1
ATOM 965 C CA . GLY A 1 117 ? -10.259 6.439 -19.205 1.00 88.31 117 GLY A CA 1
ATOM 966 C C . GLY A 1 117 ? -10.139 4.984 -18.786 1.00 88.31 117 GLY A C 1
ATOM 967 O O . GLY A 1 117 ? -10.819 4.558 -17.858 1.00 88.31 117 GLY A O 1
ATOM 968 N N . LYS A 1 118 ? -9.293 4.215 -19.464 1.00 89.94 118 LYS A N 1
ATOM 969 C CA . LYS A 1 118 ? -9.131 2.782 -19.213 1.00 89.94 118 LYS A CA 1
ATOM 970 C C . LYS A 1 118 ? -8.085 2.481 -18.142 1.00 89.94 118 LYS A C 1
ATOM 972 O O . LYS A 1 118 ? -8.225 1.472 -17.444 1.00 89.94 118 LYS A O 1
ATOM 977 N N . PHE A 1 119 ? -7.043 3.307 -18.035 1.00 92.75 119 PHE A N 1
ATOM 978 C CA . PHE A 1 119 ? -5.897 3.036 -17.152 1.00 92.75 119 PHE A CA 1
ATOM 979 C C . PHE A 1 119 ? -5.586 4.137 -16.135 1.00 92.75 119 PHE A C 1
ATOM 981 O O . PHE A 1 119 ? -5.053 3.834 -15.069 1.00 92.75 119 PHE A O 1
ATOM 988 N N . LEU A 1 120 ? -5.931 5.385 -16.448 1.00 91.62 120 LEU A N 1
ATOM 989 C CA . LEU A 1 120 ? -5.724 6.532 -15.568 1.00 91.62 120 LEU A CA 1
ATOM 990 C C . LEU A 1 120 ? -6.862 6.639 -14.550 1.00 91.62 120 LEU A C 1
ATOM 992 O O . LEU A 1 120 ? -8.035 6.567 -14.925 1.00 91.62 120 LEU A O 1
ATOM 996 N N . VAL A 1 121 ? -6.526 6.869 -13.283 1.00 93.38 121 VAL A N 1
ATOM 997 C CA . VAL A 1 121 ? -7.505 7.156 -12.228 1.00 93.38 121 VAL A CA 1
ATOM 998 C C . VAL A 1 121 ? -7.130 8.443 -11.499 1.00 93.38 121 VAL A C 1
ATOM 1000 O O . VAL A 1 121 ? -5.957 8.785 -11.386 1.00 93.38 121 VAL A O 1
ATOM 1003 N N . GLU A 1 122 ? -8.127 9.179 -11.028 1.00 92.94 122 GLU A N 1
ATOM 1004 C CA . GLU A 1 122 ? -7.958 10.389 -10.223 1.00 92.94 122 GLU A CA 1
ATOM 1005 C C . GLU A 1 122 ? -8.440 10.119 -8.800 1.00 92.94 122 GLU A C 1
ATOM 1007 O O . GLU A 1 122 ? -9.511 9.545 -8.615 1.00 92.94 122 GLU A O 1
ATOM 1012 N N . ILE A 1 123 ? -7.665 10.538 -7.800 1.00 89.62 123 ILE A N 1
ATOM 1013 C CA . ILE A 1 123 ? -8.076 10.454 -6.396 1.00 89.62 123 ILE A CA 1
ATOM 1014 C C . ILE A 1 123 ? -9.083 11.571 -6.113 1.00 89.62 123 ILE A C 1
ATOM 1016 O O . ILE A 1 123 ? -8.798 12.750 -6.356 1.00 89.62 123 ILE A O 1
ATOM 1020 N N . GLU A 1 124 ? -10.250 11.217 -5.575 1.00 86.38 124 GLU A N 1
ATOM 1021 C CA . GLU A 1 124 ? -11.265 12.199 -5.199 1.00 86.38 124 GLU A CA 1
ATOM 1022 C C . GLU A 1 124 ? -10.787 13.003 -3.978 1.00 86.38 124 GLU A C 1
ATOM 1024 O O . GLU A 1 124 ? -10.513 12.463 -2.909 1.00 86.38 124 GLU A O 1
ATOM 1029 N N . ALA A 1 125 ? -10.654 14.323 -4.139 1.00 61.34 125 ALA A N 1
ATOM 1030 C CA . ALA A 1 125 ? -10.029 15.223 -3.161 1.00 61.34 125 ALA A CA 1
ATOM 1031 C C . ALA A 1 125 ? -10.865 15.478 -1.889 1.00 61.34 125 ALA A C 1
ATOM 1033 O O . ALA A 1 125 ? -10.574 16.408 -1.137 1.00 61.34 125 ALA A O 1
ATOM 1034 N N . SER A 1 126 ? -11.913 14.695 -1.632 1.00 54.72 126 SER A N 1
ATOM 1035 C CA . SER A 1 126 ? -12.869 14.920 -0.548 1.00 54.72 126 SER A CA 1
ATOM 1036 C C . SER A 1 126 ? -12.319 14.514 0.823 1.00 54.72 126 SER A C 1
ATOM 1038 O O . SER A 1 126 ? -12.959 13.726 1.503 1.00 54.72 126 SER A O 1
ATOM 1040 N N . GLY A 1 127 ? -11.139 15.005 1.229 1.00 49.22 127 GLY A N 1
ATOM 1041 C CA . GLY A 1 127 ? -10.590 14.989 2.602 1.00 49.22 127 GLY A CA 1
ATOM 1042 C C . GLY A 1 127 ? -10.486 13.635 3.326 1.00 49.22 127 GLY A C 1
ATOM 1043 O O . GLY A 1 127 ? -10.010 13.571 4.458 1.00 49.22 127 GLY A O 1
ATOM 1044 N N . GLN A 1 128 ? -10.934 12.553 2.707 1.00 48.19 128 GLN A N 1
ATOM 1045 C CA . GLN A 1 128 ? -10.903 11.204 3.220 1.00 48.19 128 GLN A CA 1
ATOM 1046 C C . GLN A 1 128 ? -9.605 10.611 2.695 1.00 48.19 128 GLN A C 1
ATOM 1048 O O . GLN A 1 128 ? -9.398 10.502 1.489 1.00 48.19 128 GLN A O 1
ATOM 1053 N N . GLY A 1 129 ? -8.690 10.313 3.619 1.00 54.72 129 GLY A N 1
ATOM 1054 C CA . GLY A 1 129 ? -7.493 9.537 3.318 1.00 54.72 129 GLY A CA 1
ATOM 1055 C C . GLY A 1 129 ? -7.849 8.155 2.744 1.00 54.72 129 GLY A C 1
ATOM 1056 O O . GLY A 1 129 ? -9.007 7.900 2.407 1.00 54.72 129 GLY A O 1
ATOM 1057 N N . PRO A 1 130 ? -6.883 7.229 2.658 1.00 52.00 130 PRO A N 1
ATOM 1058 C CA . PRO A 1 130 ? -7.185 5.885 2.182 1.00 52.00 130 PRO A CA 1
ATOM 1059 C C . PRO A 1 130 ? -8.341 5.328 3.016 1.00 52.00 130 PRO A C 1
ATOM 1061 O O . PRO A 1 130 ? -8.337 5.499 4.240 1.00 52.00 130 PRO A O 1
ATOM 1064 N N . ILE A 1 131 ? -9.347 4.720 2.378 1.00 53.91 131 ILE A N 1
ATOM 1065 C CA . ILE A 1 131 ? -10.439 4.038 3.078 1.00 53.91 131 ILE A CA 1
ATOM 1066 C C . ILE A 1 131 ? -9.786 2.853 3.778 1.00 53.91 131 ILE A C 1
ATOM 1068 O O . ILE A 1 131 ? -9.665 1.793 3.181 1.00 53.91 131 ILE A O 1
ATOM 1072 N N . ILE A 1 132 ? -9.270 3.066 4.993 1.00 50.03 132 ILE A N 1
ATOM 1073 C CA . ILE A 1 132 ? -8.414 2.123 5.718 1.00 50.03 132 ILE A CA 1
ATOM 1074 C C . ILE A 1 132 ? -9.072 0.747 5.637 1.00 50.03 132 ILE A C 1
ATOM 1076 O O . ILE A 1 132 ? -10.084 0.494 6.280 1.00 50.03 132 ILE A O 1
ATOM 1080 N N . SER A 1 133 ? -8.537 -0.134 4.798 1.00 50.28 133 SER A N 1
ATOM 1081 C CA . SER A 1 133 ? -9.104 -1.462 4.563 1.00 50.28 133 SER A CA 1
ATOM 1082 C C . SER A 1 133 ? -8.114 -2.573 4.878 1.00 50.28 133 SER A C 1
ATOM 1084 O O . SER A 1 133 ? -8.451 -3.742 4.704 1.00 50.28 133 SER A O 1
ATOM 1086 N N . SER A 1 134 ? -6.930 -2.270 5.418 1.00 51.97 134 SER A N 1
ATOM 1087 C CA . SER A 1 134 ? -6.088 -3.299 6.037 1.00 51.97 134 SER A CA 1
ATOM 1088 C C . SER A 1 134 ? -6.484 -3.488 7.501 1.00 51.97 134 SER A C 1
ATOM 1090 O O . SER A 1 134 ? -5.661 -3.380 8.399 1.00 51.97 134 SER A O 1
ATOM 1092 N N . PHE A 1 135 ? -7.771 -3.738 7.738 1.00 65.12 135 PHE A N 1
ATOM 1093 C CA . PHE A 1 135 ? -8.230 -4.304 8.998 1.00 65.12 135 PHE A CA 1
ATOM 1094 C C . PHE A 1 135 ? -7.938 -5.803 8.923 1.00 65.12 135 PHE A C 1
ATOM 1096 O O . PHE A 1 135 ? -8.757 -6.585 8.416 1.00 65.12 135 PHE A O 1
ATOM 1103 N N . THR A 1 136 ? -6.703 -6.166 9.278 1.00 75.50 136 THR A N 1
ATOM 1104 C CA . THR A 1 136 ? -6.175 -7.524 9.121 1.00 75.50 136 THR A CA 1
ATOM 1105 C C . THR A 1 136 ? -6.981 -8.517 9.960 1.00 75.50 136 THR A C 1
ATOM 1107 O O . THR A 1 136 ? -7.733 -8.134 10.857 1.00 75.50 136 THR A O 1
ATOM 1110 N N . THR A 1 137 ? -6.848 -9.818 9.686 1.00 81.94 137 THR A N 1
ATOM 1111 C CA . THR A 1 137 ? -7.443 -10.853 10.552 1.00 81.94 137 THR A CA 1
ATOM 1112 C C . THR A 1 137 ? -6.975 -10.693 12.000 1.00 81.94 137 THR A C 1
ATOM 1114 O O . THR A 1 137 ? -7.779 -10.835 12.916 1.00 81.94 137 THR A O 1
ATOM 1117 N N . GLN A 1 138 ? -5.712 -10.306 12.197 1.00 84.44 138 GLN A N 1
ATOM 1118 C CA . GLN A 1 138 ? -5.158 -10.005 13.511 1.00 84.44 138 GLN A CA 1
ATOM 1119 C C . GLN A 1 138 ? -5.822 -8.770 14.139 1.00 84.44 138 GLN A C 1
ATOM 1121 O O . GLN A 1 138 ? -6.269 -8.845 15.276 1.00 84.44 138 GLN A O 1
ATOM 1126 N N . ASP A 1 139 ? -5.999 -7.670 13.398 1.00 88.06 139 ASP A N 1
ATOM 1127 C CA . ASP A 1 139 ? -6.678 -6.474 13.928 1.00 88.06 139 ASP A CA 1
ATOM 1128 C C . ASP A 1 139 ? -8.139 -6.762 14.315 1.00 88.06 139 ASP A C 1
ATOM 1130 O O . ASP A 1 139 ? -8.645 -6.218 15.298 1.00 88.06 139 ASP A O 1
ATOM 1134 N N . ARG A 1 140 ? -8.817 -7.655 13.576 1.00 89.12 140 ARG A N 1
ATOM 1135 C CA . ARG A 1 140 ? -10.164 -8.139 13.925 1.00 89.12 140 ARG A CA 1
ATOM 1136 C C . ARG A 1 140 ? -10.163 -8.936 15.219 1.00 89.12 140 ARG A C 1
ATOM 1138 O O . ARG A 1 140 ? -11.046 -8.712 16.041 1.00 89.12 140 ARG A O 1
ATOM 1145 N N . ALA A 1 141 ? -9.200 -9.840 15.389 1.00 92.50 141 ALA A N 1
ATOM 1146 C CA . ALA A 1 141 ? -9.064 -10.630 16.607 1.00 92.50 141 ALA A CA 1
ATOM 1147 C C . ALA A 1 141 ? -8.816 -9.721 17.818 1.00 92.50 141 ALA A C 1
ATOM 1149 O O . ALA A 1 141 ? -9.518 -9.826 18.817 1.00 92.50 141 ALA A O 1
ATOM 1150 N N . ILE A 1 142 ? -7.913 -8.748 17.683 1.00 94.69 142 ILE A N 1
ATOM 1151 C CA . ILE A 1 142 ? -7.587 -7.785 18.742 1.00 94.69 142 ILE A CA 1
ATOM 1152 C C . ILE A 1 142 ? -8.799 -6.921 19.100 1.00 94.69 142 ILE A C 1
ATOM 1154 O O . ILE A 1 142 ? -9.097 -6.731 20.278 1.00 94.69 142 ILE A O 1
ATOM 1158 N N . ALA A 1 143 ? -9.535 -6.422 18.101 1.00 95.69 143 ALA A N 1
ATOM 1159 C CA . ALA A 1 143 ? -10.772 -5.688 18.355 1.00 95.69 143 ALA A CA 1
ATOM 1160 C C . ALA A 1 143 ? -11.829 -6.564 19.043 1.00 95.69 143 ALA A C 1
ATOM 1162 O O . ALA A 1 143 ? -12.513 -6.087 19.944 1.00 95.69 143 ALA A O 1
ATOM 1163 N N . GLY A 1 144 ? -11.939 -7.838 18.650 1.00 96.00 144 GLY A N 1
ATOM 1164 C CA . GLY A 1 144 ? -12.820 -8.816 19.288 1.00 96.00 144 GLY A CA 1
ATOM 1165 C C . GLY A 1 144 ? -12.475 -9.044 20.760 1.00 96.00 144 GLY A C 1
ATOM 1166 O O . GLY A 1 144 ? -13.369 -8.991 21.598 1.00 96.00 144 GLY A O 1
ATOM 1167 N N . VAL A 1 145 ? -11.189 -9.205 21.086 1.00 96.75 145 VAL A N 1
ATOM 1168 C CA . VAL A 1 145 ? -10.724 -9.332 22.477 1.00 96.75 145 VAL A CA 1
ATOM 1169 C C . VAL A 1 145 ? -11.036 -8.079 23.282 1.00 96.75 145 VAL A C 1
ATOM 1171 O O . VAL A 1 145 ? -11.572 -8.186 24.378 1.00 96.75 145 VAL A O 1
ATOM 1174 N N . MET A 1 146 ? -10.778 -6.892 22.728 1.00 97.38 146 MET A N 1
ATOM 1175 C CA . MET A 1 146 ? -11.096 -5.627 23.395 1.00 97.38 146 MET A CA 1
ATOM 1176 C C . MET A 1 146 ? -12.593 -5.505 23.716 1.00 97.38 146 MET A C 1
ATOM 1178 O O . MET A 1 146 ? -12.958 -5.117 24.824 1.00 97.38 146 MET A O 1
ATOM 1182 N N . ILE A 1 147 ? -13.460 -5.868 22.766 1.00 97.25 147 ILE A N 1
ATOM 1183 C CA . ILE A 1 147 ? -14.915 -5.908 22.966 1.00 97.25 147 ILE A CA 1
ATOM 1184 C C . ILE A 1 147 ? -15.282 -6.909 24.070 1.00 97.25 147 ILE A C 1
ATOM 1186 O O . ILE A 1 147 ? -16.047 -6.564 24.967 1.00 97.25 147 ILE A O 1
ATOM 1190 N N . ALA A 1 148 ? -14.722 -8.122 24.032 1.00 96.31 148 ALA A N 1
ATOM 1191 C CA . ALA A 1 148 ? -14.974 -9.152 25.038 1.00 96.31 148 ALA A CA 1
ATOM 1192 C C . ALA A 1 148 ? -14.546 -8.701 26.443 1.00 96.31 148 ALA A C 1
ATOM 1194 O O . ALA A 1 148 ? -15.296 -8.867 27.396 1.00 96.31 148 ALA A O 1
ATOM 1195 N N . SER A 1 149 ? -13.393 -8.039 26.577 1.00 96.75 149 SER A N 1
ATOM 1196 C CA . SER A 1 149 ? -12.935 -7.511 27.869 1.00 96.75 149 SER A CA 1
ATOM 1197 C C . SER A 1 149 ? -13.864 -6.438 28.441 1.00 96.75 149 SER A C 1
ATOM 1199 O O . SER A 1 149 ? -14.003 -6.344 29.656 1.00 96.75 149 SER A O 1
ATOM 1201 N N . ILE A 1 150 ? -14.502 -5.632 27.584 1.00 96.19 150 ILE A N 1
ATOM 1202 C CA . ILE A 1 150 ? -15.512 -4.653 28.012 1.00 96.19 150 ILE A CA 1
ATOM 1203 C C . ILE A 1 150 ? -16.798 -5.367 28.447 1.00 96.19 150 ILE A C 1
ATOM 1205 O O . ILE A 1 150 ? -17.364 -4.995 29.472 1.00 96.19 150 ILE A O 1
ATOM 1209 N N . LEU A 1 151 ? -17.226 -6.408 27.723 1.00 96.00 151 LEU A N 1
ATOM 1210 C CA . LEU A 1 151 ? -18.412 -7.209 28.060 1.00 96.00 151 LEU A CA 1
ATOM 1211 C C . LEU A 1 151 ? -18.336 -7.856 29.453 1.00 96.00 151 LEU A C 1
ATOM 1213 O O . LEU A 1 151 ? -19.350 -7.962 30.135 1.00 96.00 151 LEU A O 1
ATOM 1217 N N . GLU A 1 152 ? -17.139 -8.239 29.901 1.00 95.06 152 GLU A N 1
ATOM 1218 C CA . GLU A 1 152 ? -16.912 -8.821 31.236 1.00 95.06 152 GLU A CA 1
ATOM 1219 C C . GLU A 1 152 ? -17.160 -7.844 32.402 1.00 95.06 152 GLU A C 1
ATOM 1221 O O . GLU A 1 152 ? -17.300 -8.243 33.565 1.00 95.06 152 GLU A O 1
ATOM 1226 N N . GLU A 1 153 ? -17.165 -6.538 32.137 1.00 94.69 153 GLU A N 1
ATOM 1227 C CA . GLU A 1 15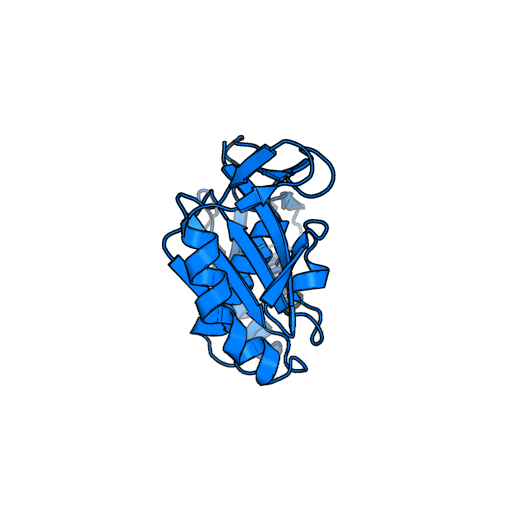3 ? -17.528 -5.518 33.127 1.00 94.69 153 GLU A CA 1
ATOM 1228 C C . GLU A 1 153 ? -18.899 -4.902 32.852 1.00 94.69 153 GLU A C 1
ATOM 1230 O O . GLU A 1 153 ? -19.626 -4.605 33.798 1.00 94.69 153 GLU A O 1
ATOM 1235 N N . TYR A 1 154 ? -19.276 -4.788 31.580 1.00 95.50 154 TYR A N 1
ATOM 1236 C CA . TYR A 1 154 ? -20.552 -4.252 31.125 1.00 95.50 154 TYR A CA 1
ATOM 1237 C C . TYR A 1 154 ? -21.293 -5.325 30.317 1.00 95.50 154 TYR A C 1
ATOM 1239 O O . TYR A 1 154 ? -21.107 -5.411 29.104 1.00 95.50 154 TYR A O 1
ATOM 1247 N N . PRO A 1 155 ? -22.149 -6.145 30.957 1.00 92.94 155 PRO A N 1
ATOM 1248 C CA . PRO A 1 155 ? -22.806 -7.280 30.299 1.00 92.94 155 PRO A CA 1
ATOM 1249 C C . PRO A 1 155 ? -23.704 -6.890 29.119 1.00 92.94 155 PRO A C 1
ATOM 1251 O O . PRO A 1 155 ? -23.976 -7.710 28.242 1.00 92.94 155 PRO A O 1
ATOM 1254 N N . THR A 1 156 ? -24.160 -5.638 29.098 1.00 95.75 156 THR A N 1
ATOM 1255 C CA . THR A 1 156 ? -24.985 -5.070 28.035 1.00 95.75 156 THR A CA 1
ATOM 1256 C C . THR A 1 156 ? -24.221 -3.937 27.369 1.00 95.75 156 THR A C 1
ATOM 1258 O O . THR A 1 156 ? -23.920 -2.929 28.007 1.00 95.75 156 THR A O 1
ATOM 1261 N N . ILE A 1 157 ? -23.929 -4.092 26.077 1.00 96.00 157 ILE A N 1
ATOM 1262 C CA . ILE A 1 157 ? -23.311 -3.047 25.257 1.00 96.00 157 ILE A CA 1
ATOM 1263 C C . ILE A 1 157 ? -23.958 -2.969 23.875 1.00 96.00 157 ILE A C 1
ATOM 1265 O O . ILE A 1 157 ? -24.419 -3.969 23.322 1.00 96.00 157 ILE A O 1
ATOM 1269 N N . PHE A 1 158 ? -23.893 -1.788 23.273 1.00 96.56 158 PHE A N 1
ATOM 1270 C CA . PHE A 1 158 ? -24.168 -1.544 21.865 1.00 96.56 158 PHE A CA 1
ATOM 1271 C C . PHE A 1 158 ? -22.862 -1.231 21.147 1.00 96.56 158 PHE A C 1
ATOM 1273 O O . PHE A 1 158 ? -22.076 -0.403 21.601 1.00 96.56 158 PHE A O 1
ATOM 1280 N N . ILE A 1 159 ? -22.620 -1.894 20.015 1.00 96.50 159 ILE A N 1
ATOM 1281 C CA . ILE A 1 159 ? -21.365 -1.769 19.267 1.00 96.50 159 ILE A CA 1
ATOM 1282 C C . ILE A 1 159 ? -21.652 -1.179 17.889 1.00 96.50 159 ILE A C 1
ATOM 1284 O O . ILE A 1 159 ? -22.372 -1.766 17.082 1.00 96.50 159 ILE A O 1
ATOM 1288 N N . GLY A 1 160 ? -21.024 -0.046 17.593 1.00 95.44 160 GLY A N 1
ATOM 1289 C CA . GLY A 1 160 ? -20.969 0.560 16.270 1.00 95.44 160 GLY A CA 1
ATOM 1290 C C . GLY A 1 160 ? -19.563 0.481 15.679 1.00 95.44 160 GLY A C 1
ATOM 1291 O O . GLY A 1 160 ? -18.568 0.651 16.383 1.00 95.44 160 GLY A O 1
ATOM 1292 N N . LYS A 1 161 ? -19.473 0.266 14.364 1.00 94.38 161 LYS A N 1
ATOM 1293 C CA . LYS A 1 161 ? -18.221 0.358 13.602 1.00 94.38 161 LYS A CA 1
ATOM 1294 C C . LYS A 1 161 ? -18.421 1.266 12.395 1.00 94.38 161 LYS A C 1
ATOM 1296 O O . LYS A 1 161 ? -19.346 1.051 11.616 1.00 94.38 161 LYS A O 1
ATOM 1301 N N . ASN A 1 162 ? -17.546 2.253 12.216 1.00 88.44 162 ASN A N 1
ATOM 1302 C CA . ASN A 1 162 ? -17.607 3.154 11.062 1.00 88.44 162 ASN A CA 1
ATOM 1303 C C . ASN A 1 162 ? -16.684 2.707 9.907 1.00 88.44 162 ASN A C 1
ATOM 1305 O O . ASN A 1 162 ? -15.893 1.768 10.028 1.00 88.44 162 ASN A O 1
ATOM 1309 N N . SER A 1 163 ? -16.756 3.415 8.774 1.00 79.50 163 SER A N 1
ATOM 1310 C CA . SER A 1 163 ? -15.929 3.154 7.583 1.00 79.50 163 SER A CA 1
ATOM 1311 C C . SER A 1 163 ? -14.425 3.375 7.795 1.00 79.50 163 SER A C 1
ATOM 1313 O O . SER A 1 163 ? -13.626 2.936 6.972 1.00 79.50 163 SER A O 1
ATOM 1315 N N . LYS A 1 164 ? -14.022 4.015 8.901 1.00 80.31 164 LYS A N 1
ATOM 1316 C CA . LYS A 1 164 ? -12.620 4.223 9.298 1.00 80.31 164 LYS A CA 1
ATOM 1317 C C . LYS A 1 164 ? -12.085 3.107 10.211 1.00 80.31 164 LYS A C 1
ATOM 1319 O O . LYS A 1 164 ? -10.962 3.209 10.694 1.00 80.31 164 LYS A O 1
ATOM 1324 N N . ASN A 1 165 ? -12.865 2.043 10.435 1.00 86.62 165 ASN A N 1
ATOM 1325 C CA . ASN A 1 165 ? -12.610 0.982 11.420 1.00 86.62 165 ASN A CA 1
ATOM 1326 C C . ASN A 1 165 ? -12.460 1.479 12.863 1.00 86.62 165 ASN A C 1
ATOM 1328 O O . ASN A 1 165 ? -11.745 0.875 13.664 1.00 86.62 165 ASN A O 1
ATOM 1332 N N . GLU A 1 166 ? -13.140 2.566 13.197 1.00 93.94 166 GLU A N 1
ATOM 1333 C CA . GLU A 1 166 ? -13.267 3.012 14.576 1.00 93.94 166 GLU A CA 1
ATOM 1334 C C . GLU A 1 166 ? -14.487 2.325 15.188 1.00 93.94 166 GLU A C 1
ATOM 1336 O O . GLU A 1 166 ? -15.559 2.264 14.576 1.00 93.94 166 GLU A O 1
ATOM 1341 N N . TYR A 1 167 ? -14.297 1.795 16.388 1.00 96.25 167 TYR A N 1
ATOM 1342 C CA . TYR A 1 167 ? -15.315 1.154 17.200 1.00 96.25 167 TYR A CA 1
ATOM 1343 C C . TYR A 1 167 ? -15.849 2.169 18.199 1.00 96.25 167 TYR A C 1
ATOM 1345 O O . TYR A 1 167 ? -15.077 2.902 18.816 1.00 96.25 167 TYR A O 1
ATOM 1353 N N . SER A 1 168 ? -17.168 2.214 18.345 1.00 96.75 168 SER A N 1
ATOM 1354 C CA . SER A 1 168 ? -17.865 2.927 19.414 1.00 96.75 168 SER A CA 1
ATOM 1355 C C . SER A 1 168 ? -18.683 1.909 20.191 1.00 96.75 168 SER A C 1
ATOM 1357 O O . SER A 1 168 ? -19.443 1.157 19.585 1.00 96.75 168 SER A O 1
ATOM 1359 N N . ILE A 1 169 ? -18.481 1.850 21.500 1.00 96.69 169 ILE A N 1
ATOM 1360 C CA . ILE A 1 169 ? -19.170 0.930 22.396 1.00 96.69 169 ILE A CA 1
ATOM 1361 C C . ILE A 1 169 ? -19.890 1.757 23.447 1.00 96.69 169 ILE A C 1
ATOM 1363 O O . ILE A 1 169 ? -19.245 2.443 24.238 1.00 96.69 169 ILE A O 1
ATOM 1367 N N . GLU A 1 170 ? -21.211 1.691 23.423 1.00 95.81 170 GLU A N 1
ATOM 1368 C CA . GLU A 1 170 ? -22.090 2.310 24.408 1.00 95.81 170 GLU A CA 1
ATOM 1369 C C . GLU A 1 170 ? -22.527 1.240 25.404 1.00 95.81 170 GLU A C 1
ATOM 1371 O O . GLU A 1 170 ? -23.124 0.238 25.015 1.00 95.81 170 GLU A O 1
ATOM 1376 N N . ALA A 1 171 ? -22.203 1.439 26.675 1.00 91.88 171 ALA A N 1
ATOM 1377 C CA . ALA A 1 171 ? -22.799 0.706 27.786 1.00 91.88 171 ALA A CA 1
ATOM 1378 C C . ALA A 1 171 ? -23.711 1.658 28.581 1.00 91.88 171 ALA A C 1
ATOM 1380 O O . ALA A 1 171 ? -23.843 2.827 28.220 1.00 91.88 171 ALA A O 1
ATOM 1381 N N . ASP A 1 172 ? -24.316 1.179 29.669 1.00 85.00 172 ASP A N 1
ATOM 1382 C CA . ASP A 1 172 ? -25.308 1.948 30.442 1.00 85.00 172 ASP A CA 1
ATOM 1383 C C . ASP A 1 172 ? -24.788 3.299 30.981 1.00 85.00 172 ASP A C 1
ATOM 1385 O O . ASP A 1 172 ? -25.584 4.196 31.247 1.00 85.00 172 ASP A O 1
ATOM 1389 N N . GLU A 1 173 ? -23.469 3.490 31.088 1.00 81.50 173 GLU A N 1
ATOM 1390 C CA . GLU A 1 173 ? -22.866 4.753 31.541 1.00 81.50 173 GLU A CA 1
ATOM 1391 C C . GLU A 1 173 ? -21.591 5.172 30.781 1.00 81.50 173 GLU A C 1
ATOM 1393 O O . GLU A 1 173 ? -21.434 6.369 30.522 1.00 81.50 173 GLU A O 1
ATOM 1398 N N . PRO A 1 174 ? -20.674 4.263 30.383 1.00 90.31 174 PRO A N 1
ATOM 1399 C CA . PRO A 1 174 ? -19.491 4.662 29.627 1.00 90.31 174 PRO A CA 1
ATOM 1400 C C . PRO A 1 174 ? -19.657 4.544 28.107 1.00 90.31 174 PRO A C 1
ATOM 1402 O O . PRO A 1 174 ? -20.225 3.590 27.573 1.00 90.31 174 PRO A O 1
ATOM 1405 N N . LEU A 1 175 ? -19.033 5.490 27.403 1.00 93.56 175 LEU A N 1
ATOM 1406 C CA . LEU A 1 175 ? -18.798 5.428 25.964 1.00 93.56 175 LEU A CA 1
ATOM 1407 C C . LEU A 1 175 ? -17.319 5.137 25.710 1.00 93.56 175 LEU A C 1
ATOM 1409 O O . LEU A 1 175 ? -16.452 5.966 25.997 1.00 93.56 175 LEU A O 1
ATOM 1413 N N . PHE A 1 176 ? -17.024 3.981 25.124 1.00 96.81 176 PHE A N 1
ATOM 1414 C CA . PHE A 1 176 ? -15.676 3.635 24.686 1.00 96.81 176 PHE A CA 1
ATOM 1415 C C . PHE A 1 176 ? -15.535 3.864 23.189 1.00 96.81 176 PHE A C 1
ATOM 1417 O O . PHE A 1 176 ? -16.361 3.419 22.395 1.00 96.81 176 PHE A O 1
ATOM 1424 N N . LYS A 1 177 ? -14.463 4.538 22.781 1.00 97.31 177 LYS A N 1
ATOM 1425 C CA . LYS A 1 177 ? -14.118 4.717 21.370 1.00 97.31 177 LYS A CA 1
ATOM 1426 C C . LYS A 1 177 ? -12.685 4.298 21.148 1.00 97.31 177 LYS A C 1
ATOM 1428 O O . LYS A 1 177 ? -11.782 4.832 21.786 1.00 97.31 177 LYS A O 1
ATOM 1433 N N . PHE A 1 178 ? -12.460 3.375 20.226 1.00 96.56 178 PHE A N 1
ATOM 1434 C CA . PHE A 1 178 ? -11.110 2.923 19.920 1.00 96.56 178 PHE A CA 1
ATOM 1435 C C . PHE A 1 178 ? -10.948 2.527 18.459 1.00 96.56 178 PHE A C 1
ATOM 1437 O O . PHE A 1 178 ? -11.910 2.330 17.722 1.00 96.56 178 PHE A O 1
ATOM 1444 N N . LYS A 1 179 ? -9.697 2.385 18.040 1.00 95.31 179 LYS A N 1
ATOM 1445 C CA . LYS A 1 179 ? -9.314 1.751 16.778 1.00 95.31 179 LYS A CA 1
ATOM 1446 C C . LYS A 1 179 ? -8.115 0.844 17.007 1.00 95.31 179 LYS A C 1
ATOM 1448 O O . LYS A 1 179 ? -7.340 1.073 17.932 1.00 95.31 179 LYS A O 1
ATOM 1453 N N . VAL A 1 180 ? -7.946 -0.156 16.150 1.00 92.31 180 VAL A N 1
ATOM 1454 C CA . VAL A 1 180 ? -6.734 -0.982 16.139 1.00 92.31 180 VAL A CA 1
ATOM 1455 C C . VAL A 1 180 ? -5.812 -0.468 15.042 1.00 92.31 180 VAL A C 1
ATOM 1457 O O . VAL A 1 180 ? -6.225 -0.329 13.891 1.00 92.31 180 VAL A O 1
ATOM 1460 N N . VAL A 1 181 ? -4.579 -0.131 15.409 1.00 84.56 181 VAL A N 1
ATOM 1461 C CA . VAL A 1 181 ? -3.553 0.370 14.491 1.00 84.56 181 VAL A CA 1
ATOM 1462 C C . VAL A 1 181 ? -2.271 -0.401 14.749 1.00 84.56 181 VAL A C 1
ATOM 1464 O O . VAL A 1 181 ? -1.722 -0.330 15.844 1.00 84.56 181 VAL A O 1
ATOM 1467 N N . ASN A 1 182 ? -1.783 -1.111 13.729 1.00 80.31 182 ASN A N 1
ATOM 1468 C CA . ASN A 1 182 ? -0.568 -1.928 13.804 1.00 80.31 182 ASN A CA 1
ATOM 1469 C C . ASN A 1 182 ? -0.599 -2.920 14.983 1.00 80.31 182 ASN A C 1
ATOM 1471 O O . ASN A 1 182 ? 0.361 -3.000 15.747 1.00 80.31 182 ASN A O 1
ATOM 1475 N N . GLY A 1 183 ? -1.722 -3.622 15.170 1.00 84.00 183 GLY A N 1
ATOM 1476 C CA . GLY A 1 183 ? -1.884 -4.577 16.267 1.00 84.00 183 GLY A CA 1
ATOM 1477 C C . GLY A 1 183 ? -2.000 -3.956 17.665 1.00 84.00 183 GLY A C 1
ATOM 1478 O O . GLY A 1 183 ? -1.904 -4.670 18.654 1.00 84.00 183 GLY A O 1
ATOM 1479 N N . GLN A 1 184 ? -2.203 -2.642 17.785 1.00 87.81 184 GLN A N 1
ATOM 1480 C CA . GLN A 1 184 ? -2.381 -1.979 19.078 1.00 87.81 184 GLN A CA 1
ATOM 1481 C C . GLN A 1 184 ? -3.719 -1.254 19.156 1.00 87.81 184 GLN A C 1
ATOM 1483 O O . GLN A 1 184 ? -4.126 -0.568 18.215 1.00 87.81 184 GLN A O 1
ATOM 1488 N N . VAL A 1 185 ? -4.388 -1.377 20.302 1.00 93.44 185 VAL A N 1
ATOM 1489 C CA . VAL A 1 185 ? -5.607 -0.622 20.607 1.00 93.44 185 VAL A CA 1
ATOM 1490 C C . VAL A 1 185 ? -5.229 0.819 20.941 1.00 93.44 185 VAL A C 1
ATOM 1492 O O . VAL A 1 185 ? -4.428 1.078 21.835 1.00 93.44 185 VAL A O 1
ATOM 1495 N N . GLN A 1 186 ? -5.827 1.767 20.226 1.00 93.81 186 GLN A N 1
ATOM 1496 C CA . GLN A 1 186 ? -5.705 3.198 20.480 1.00 93.81 186 GLN A CA 1
ATOM 1497 C C . GLN A 1 186 ? -7.074 3.757 20.848 1.00 93.81 186 GLN A C 1
ATOM 1499 O O . GLN A 1 186 ? -8.001 3.701 20.035 1.00 93.81 186 GLN A O 1
ATOM 1504 N N . LEU A 1 187 ? -7.193 4.318 22.053 1.00 95.44 187 LEU A N 1
ATOM 1505 C CA . LEU A 1 187 ? -8.390 5.049 22.461 1.00 95.44 187 LEU A CA 1
ATOM 1506 C C . LEU A 1 187 ? -8.506 6.356 21.670 1.00 95.44 187 LEU A C 1
ATOM 1508 O O . LEU A 1 187 ? -7.512 7.019 21.368 1.00 95.44 187 LEU A O 1
ATOM 1512 N N . LEU A 1 188 ? -9.735 6.713 21.321 1.00 94.75 188 LEU A N 1
ATOM 1513 C CA . LEU A 1 188 ? -10.065 7.908 20.554 1.00 94.75 188 LEU A CA 1
ATOM 1514 C C . LEU A 1 188 ? -10.592 9.019 21.475 1.00 94.75 188 LEU A C 1
ATOM 1516 O O . LEU A 1 188 ? -11.082 8.735 22.571 1.00 94.75 188 LEU A O 1
ATOM 1520 N N . PRO A 1 189 ? -10.543 10.291 21.037 1.00 92.75 189 PRO A N 1
ATOM 1521 C CA . PRO A 1 189 ? -11.114 11.399 21.794 1.00 92.75 189 PRO A CA 1
ATOM 1522 C C . PRO A 1 189 ? -12.587 11.172 22.159 1.00 92.75 189 PRO A C 1
ATOM 1524 O O . PRO A 1 189 ? -13.387 10.715 21.339 1.00 92.75 189 PRO A O 1
ATOM 1527 N N . GLY A 1 190 ? -12.942 11.510 23.400 1.00 91.00 190 GLY A N 1
ATOM 1528 C CA . GLY A 1 190 ? -14.283 11.289 23.944 1.00 91.00 190 GLY A CA 1
ATOM 1529 C C . GLY A 1 190 ? -14.570 9.843 24.358 1.00 91.00 190 GLY A C 1
ATOM 1530 O O . GLY A 1 190 ? -15.700 9.557 24.735 1.00 91.00 190 GLY A O 1
ATOM 1531 N N . SER A 1 191 ? -13.582 8.942 24.288 1.00 94.69 191 SER A N 1
ATOM 1532 C CA . SER A 1 191 ? -13.638 7.657 24.985 1.00 94.69 191 SER A CA 1
ATOM 1533 C C . SER A 1 191 ? -13.417 7.857 26.478 1.00 94.69 191 SER A C 1
ATOM 1535 O O . SER A 1 191 ? -12.527 8.607 26.882 1.00 94.69 191 SER A O 1
ATOM 1537 N N . GLN A 1 192 ? -14.150 7.111 27.296 1.00 94.56 192 GLN A N 1
ATOM 1538 C CA . GLN A 1 192 ? -13.803 6.932 28.697 1.00 94.56 192 GLN A CA 1
ATOM 1539 C C . GLN A 1 192 ? -12.522 6.098 28.835 1.00 94.56 192 GLN A C 1
ATOM 1541 O O . GLN A 1 192 ? -12.190 5.284 27.964 1.00 94.56 192 GLN A O 1
ATOM 1546 N N . ASN A 1 193 ? -11.794 6.320 29.932 1.00 93.81 193 ASN A N 1
ATOM 1547 C CA . ASN A 1 193 ? -10.643 5.499 30.289 1.00 93.81 193 ASN A CA 1
ATOM 1548 C C . ASN A 1 193 ? -11.096 4.078 30.622 1.00 93.81 193 ASN A C 1
ATOM 1550 O O . ASN A 1 193 ? -12.129 3.875 31.258 1.00 93.81 193 ASN A O 1
ATOM 1554 N N . LEU A 1 194 ? -10.286 3.101 30.227 1.00 94.50 194 LEU A N 1
ATOM 1555 C CA . LEU A 1 194 ? -10.518 1.706 30.579 1.00 94.50 194 LEU A CA 1
ATOM 1556 C C . LEU A 1 194 ? -10.239 1.497 32.066 1.00 94.50 194 LEU A C 1
ATOM 1558 O O . LEU A 1 194 ? -9.199 1.940 32.563 1.00 94.50 194 LEU A O 1
ATOM 1562 N N . SER A 1 195 ? -11.127 0.785 32.755 1.00 95.19 195 SER A N 1
ATOM 1563 C CA . SER A 1 195 ? -10.895 0.351 34.132 1.00 95.19 195 SER A CA 1
ATOM 1564 C C . SER A 1 195 ? -9.661 -0.563 34.211 1.00 95.19 195 SER A C 1
ATOM 1566 O O . SER A 1 195 ? -9.254 -1.191 33.228 1.00 95.19 195 SER A O 1
ATOM 1568 N N . THR A 1 196 ? -9.076 -0.697 35.402 1.00 95.75 196 THR A N 1
ATOM 1569 C CA . THR A 1 196 ? -7.985 -1.659 35.635 1.00 95.75 196 THR A CA 1
ATOM 1570 C C . THR A 1 196 ? -8.424 -3.096 35.334 1.00 95.75 196 THR A C 1
ATOM 1572 O O . THR A 1 196 ? -7.626 -3.891 34.845 1.00 95.75 196 THR A O 1
ATOM 1575 N N . LYS A 1 197 ? -9.699 -3.427 35.580 1.00 95.56 197 LYS A N 1
ATOM 1576 C CA . LYS A 1 197 ? -10.262 -4.753 35.307 1.00 95.56 197 LYS A CA 1
ATOM 1577 C C . LYS A 1 197 ? -10.256 -5.049 33.804 1.00 95.56 197 LYS A C 1
ATOM 1579 O O . LYS A 1 197 ? -9.666 -6.049 33.405 1.00 95.56 197 LYS A O 1
ATOM 1584 N N . ILE A 1 198 ? -10.802 -4.153 32.975 1.00 96.38 198 ILE A N 1
ATOM 1585 C CA . ILE A 1 198 ? -10.801 -4.300 31.508 1.00 96.38 198 ILE A CA 1
ATOM 1586 C C . ILE A 1 198 ? -9.372 -4.415 30.972 1.00 96.38 198 ILE A C 1
ATOM 1588 O O . ILE A 1 198 ? -9.092 -5.279 30.146 1.00 96.38 198 ILE A O 1
ATOM 1592 N N . GLN A 1 199 ? -8.449 -3.576 31.455 1.00 95.88 199 GLN A N 1
ATOM 1593 C CA . GLN A 1 199 ? -7.050 -3.616 31.016 1.00 95.88 199 GLN A CA 1
ATOM 1594 C C . GLN A 1 199 ? -6.366 -4.953 31.336 1.00 95.88 199 GLN A C 1
ATOM 1596 O O . GLN A 1 199 ? -5.570 -5.439 30.530 1.00 95.88 199 GLN A O 1
ATOM 1601 N N . ASN A 1 200 ? -6.661 -5.543 32.498 1.00 95.88 200 ASN A N 1
ATOM 1602 C CA . ASN A 1 200 ? -6.102 -6.831 32.900 1.00 95.88 200 ASN A CA 1
ATOM 1603 C C . ASN A 1 200 ? -6.660 -7.978 32.050 1.00 95.88 200 ASN A C 1
ATOM 1605 O O . ASN A 1 200 ? -5.871 -8.754 31.519 1.00 95.88 200 ASN A O 1
ATOM 1609 N N . ILE A 1 201 ? -7.983 -8.031 31.857 1.00 94.94 201 ILE A N 1
ATOM 1610 C CA . ILE A 1 201 ? -8.638 -9.059 31.028 1.00 94.94 201 ILE A CA 1
ATOM 1611 C C . ILE A 1 201 ? -8.148 -8.967 29.582 1.00 94.94 201 ILE A C 1
ATOM 1613 O O . ILE A 1 201 ? -7.798 -9.975 28.974 1.00 94.94 201 ILE A O 1
ATOM 1617 N N . PHE A 1 202 ? -8.052 -7.748 29.044 1.00 96.38 202 PHE A N 1
ATOM 1618 C CA . PHE A 1 202 ? -7.527 -7.538 27.700 1.00 96.38 202 PHE A CA 1
ATOM 1619 C C . PHE A 1 202 ? -6.108 -8.085 27.573 1.00 96.38 202 PHE A C 1
ATOM 1621 O O . PHE A 1 202 ? -5.809 -8.777 26.610 1.00 96.38 202 PHE A O 1
ATOM 1628 N N . ARG A 1 203 ? -5.234 -7.810 28.549 1.00 94.50 203 ARG A N 1
ATOM 1629 C CA . ARG A 1 203 ? -3.851 -8.300 28.536 1.00 94.50 203 ARG A CA 1
ATOM 1630 C C . ARG A 1 203 ? -3.776 -9.825 28.588 1.00 94.50 203 ARG A C 1
ATOM 1632 O O . ARG A 1 203 ? -2.953 -10.397 27.886 1.00 94.50 203 ARG A O 1
ATOM 1639 N N . GLU A 1 204 ? -4.603 -10.457 29.413 1.00 94.00 204 GLU A N 1
ATOM 1640 C CA . GLU A 1 204 ? -4.673 -11.914 29.540 1.00 94.00 204 GLU A CA 1
ATOM 1641 C C . GLU A 1 204 ? -5.079 -12.562 28.212 1.00 94.00 204 GLU A C 1
ATOM 1643 O O . GLU A 1 204 ? -4.291 -13.298 27.624 1.00 94.00 204 GLU A O 1
ATOM 1648 N N . LEU A 1 205 ? -6.236 -12.175 27.672 1.00 90.44 205 LEU A N 1
ATOM 1649 C CA . LEU A 1 205 ? -6.760 -12.706 26.412 1.00 90.44 205 LEU A CA 1
ATOM 1650 C C . LEU A 1 205 ? -5.879 -12.361 25.203 1.00 90.44 205 LEU A C 1
ATOM 1652 O O . LEU A 1 205 ? -5.777 -13.131 24.251 1.00 90.44 205 LEU A O 1
ATOM 1656 N N . TYR A 1 206 ? -5.234 -11.194 25.213 1.00 88.75 206 TYR A N 1
ATOM 1657 C CA . TYR A 1 206 ? -4.325 -10.793 24.142 1.00 88.75 206 TYR A CA 1
ATOM 1658 C C . TYR A 1 206 ? -3.074 -11.678 24.097 1.00 88.75 206 TYR A C 1
ATOM 1660 O O . TYR A 1 206 ? -2.616 -12.011 23.006 1.00 88.75 206 TYR A O 1
ATOM 1668 N N . ASN A 1 207 ? -2.543 -12.090 25.253 1.00 85.25 207 ASN A N 1
ATOM 1669 C CA . ASN A 1 207 ? -1.393 -12.996 25.317 1.00 85.25 207 ASN A CA 1
ATOM 1670 C C . ASN A 1 207 ? -1.726 -14.410 24.817 1.00 85.25 207 ASN A C 1
ATOM 1672 O O . ASN A 1 207 ? -0.837 -15.109 24.349 1.00 85.25 207 ASN A O 1
ATOM 1676 N N . GLU A 1 208 ? -2.988 -14.838 24.889 1.00 83.25 208 GLU A N 1
ATOM 1677 C CA . GLU A 1 208 ? -3.422 -16.126 24.329 1.00 83.25 208 GLU A CA 1
ATOM 1678 C C . GLU A 1 208 ? -3.501 -16.117 22.793 1.00 83.25 208 GLU A C 1
ATOM 1680 O O . GLU A 1 208 ? -3.490 -17.174 22.161 1.00 83.25 208 GLU A O 1
ATOM 1685 N N . LEU A 1 209 ? -3.581 -14.932 22.179 1.00 73.12 209 LEU A N 1
ATOM 1686 C CA . LEU A 1 209 ? -3.597 -14.766 20.724 1.00 73.12 209 LEU A CA 1
ATOM 1687 C C . LEU A 1 209 ? -2.200 -14.693 20.089 1.00 73.12 209 LEU A C 1
ATOM 1689 O O . LEU A 1 209 ? -2.107 -14.771 18.859 1.00 73.12 209 LEU A O 1
ATOM 1693 N N . SER A 1 210 ? -1.150 -14.473 20.887 1.00 64.56 210 SER A N 1
ATOM 1694 C CA . SER A 1 210 ? 0.242 -14.290 20.441 1.00 64.56 210 SER A CA 1
ATOM 1695 C C . SER A 1 210 ? 1.067 -15.561 20.549 1.00 64.56 210 SER A C 1
ATOM 1697 O O . SER A 1 210 ? 1.791 -15.856 19.572 1.00 64.56 210 SER A O 1
#

Radius of gyration: 21.53 Å; chains: 1; bounding box: 44×33×60 Å

Foldseek 3Di:
DKKKFKWWAAAPRDIDTDAPDPVQLVDLATWMWIQTRPVLETEIRHRVPHDPRRVVSVVVNVVVCCCFDQDPFPRDTGSVSRPYYDYQYPVCCVPPVSVVSSVVVSLVNQADWDDPGRTMIDGDPPPDGRLPPPCDPLVVQLVVQLVVLVCVVAVDWDWDADSNRWIWIDGPPFIWIWHADPNDIDTDPRGDDDDPSSVVSSVVSSVVVD

Secondary structure (DSSP, 8-state):
--EEEEEEE-GGG-EEEE---GGGGT-TT-EEEEEETTTTEEEEEE-TT--HHHHTTHHHHHHHHHT-EE-TTT--EE-TT--EEEEEEGGGTTSHHHHHHHHHHHHHTTS-EEE-SSSEEEE--SS--S------HHHHHHHHHHHHHHHTT-SSEEEEE-TT-EEEEEESS-EEEEEEETTEEEEPTTPPPPPHHHHHHHHHHHHHT-